Protein AF-A0A642C1S7-F1 (afdb_monomer_lite)

Foldseek 3Di:
DPDPPDDDDDDQDLDDDLVVLLVVLLVLLPFDDKDWDFDQDPVRDTDIDIGHNDLVSSQVSNVVQQVVVPHDTDDSVQSPDSVSVNVVSVVSCCVSCPPSPCVLVVCLVVVNCVPAPQPQQNQKDFDPVFDQDPPPPGPHRRDIDRDPDCVSVVRDDDPQVSDDWDDPVVCVVPVPDDIRPPDDD

Organism: Bacteroides ovatus (NCBI:txid28116)

Sequence (185 aa):
VKGAFVTQPKPFAIIRYAEVLLEYVEALNRVTGTVTVTTPDMTGTDVEVTVSRDIQEMAKYFNMIRYRVGLPGPALGDFNEVERFEQIIRNERQVELFNEGYRYFDTRRWGTYLTEDANTSNWQGLDVQKDRTDVAGNPGFWNIVTIDQQNIRDRVALPKMVFMPISHSELLKVPSMDQNPGWDR

InterPro domains:
  IPR011990 Tetratricopeptide-like helical domain superfamily [SSF48452] (7-183)
  IPR012944 RagB/SusD domain [PF07980] (10-183)

Secondary structure (DSSP, 8-state):
--------PPP--SS-HHHHHHHHHHHHHH--SEEEEEEE-TTS-EEEEEEE--HHHHHHHHHHHHHHTTPPPPPGGGGSSHHHHHHHHHHHHHHHTTTTTHHHHHHHHTT-IIIIIS-GGG-EEE-TTS-S--GGG---TTSEEE---HHHHT----GGGGSPPPPHHHHHH-TTPPPPTTS--

Radius of gyration: 23.2 Å; chains: 1; bounding box: 65×55×64 Å

Structure (mmCIF, N/CA/C/O backbone):
data_AF-A0A642C1S7-F1
#
_entry.id   AF-A0A642C1S7-F1
#
loop_
_atom_site.group_PDB
_atom_site.id
_atom_site.type_symbol
_atom_site.label_atom_id
_atom_site.label_alt_id
_atom_site.label_comp_id
_atom_site.label_asym_id
_atom_site.label_entity_id
_atom_site.label_seq_id
_atom_site.pdbx_PDB_ins_code
_atom_site.Cartn_x
_atom_site.Cartn_y
_atom_site.Cartn_z
_atom_site.occupancy
_atom_site.B_iso_or_equiv
_atom_site.auth_seq_id
_atom_site.auth_comp_id
_atom_site.auth_asym_id
_atom_site.auth_atom_id
_atom_site.pdbx_PDB_model_num
ATOM 1 N N . VAL A 1 1 ? 45.870 0.239 11.871 1.00 49.44 1 VAL A N 1
ATOM 2 C CA . VAL A 1 1 ? 44.865 -0.280 12.829 1.00 49.44 1 VAL A CA 1
ATOM 3 C C . VAL A 1 1 ? 43.923 -1.205 12.069 1.00 49.44 1 VAL A C 1
ATOM 5 O O . VAL A 1 1 ? 43.093 -0.719 11.318 1.00 49.44 1 VAL A O 1
ATOM 8 N N . LYS A 1 2 ? 44.108 -2.530 12.162 1.00 52.78 2 LYS A N 1
ATOM 9 C CA . LYS A 1 2 ? 43.127 -3.507 11.660 1.00 52.78 2 LYS A CA 1
ATOM 10 C C . LYS A 1 2 ? 42.055 -3.663 12.740 1.00 52.78 2 LYS A C 1
ATOM 12 O O . LYS A 1 2 ? 42.154 -4.554 13.575 1.00 52.78 2 LYS A O 1
ATOM 17 N N . GLY A 1 3 ? 41.102 -2.735 12.788 1.00 61.62 3 GLY A N 1
ATOM 18 C CA . GLY A 1 3 ? 39.904 -2.925 13.601 1.00 61.62 3 GLY A CA 1
ATOM 19 C C . GLY A 1 3 ? 39.085 -4.036 12.957 1.00 61.62 3 GLY A C 1
ATOM 20 O O . GLY A 1 3 ? 38.642 -3.877 11.823 1.00 61.62 3 GLY A O 1
ATOM 21 N N . ALA A 1 4 ? 38.954 -5.181 13.624 1.00 71.88 4 ALA A N 1
ATOM 22 C CA . ALA A 1 4 ? 38.037 -6.217 13.175 1.00 71.88 4 ALA A CA 1
ATOM 23 C C . ALA A 1 4 ? 36.619 -5.628 13.196 1.00 71.88 4 ALA A C 1
ATOM 25 O O . ALA A 1 4 ? 36.167 -5.147 14.234 1.00 71.88 4 ALA A O 1
ATOM 26 N N . PHE A 1 5 ? 35.939 -5.618 12.050 1.00 74.00 5 PHE A N 1
ATOM 27 C CA . PHE A 1 5 ? 34.538 -5.224 11.988 1.00 74.00 5 PHE A CA 1
ATOM 28 C C . PHE A 1 5 ? 33.724 -6.244 12.788 1.00 74.00 5 PHE A C 1
ATOM 30 O O . PHE A 1 5 ? 33.586 -7.396 12.378 1.00 74.00 5 PHE A O 1
ATOM 37 N N . VAL A 1 6 ? 33.211 -5.834 13.947 1.00 78.00 6 VAL A N 1
ATOM 38 C CA . VAL A 1 6 ? 32.241 -6.631 14.699 1.00 78.00 6 VAL A CA 1
ATOM 39 C C . VAL A 1 6 ? 30.902 -6.463 13.995 1.00 78.00 6 VAL A C 1
ATOM 41 O O . VAL A 1 6 ? 30.315 -5.384 14.015 1.00 78.00 6 VAL A O 1
ATOM 44 N N . THR A 1 7 ? 30.436 -7.519 13.336 1.00 86.19 7 THR A N 1
ATOM 45 C CA . THR A 1 7 ? 29.082 -7.565 12.782 1.00 86.19 7 THR A CA 1
ATOM 46 C C . THR A 1 7 ? 28.149 -8.174 13.822 1.00 86.19 7 THR A C 1
ATOM 48 O O . THR A 1 7 ? 28.512 -9.124 14.513 1.00 86.19 7 THR A O 1
ATOM 51 N N . GLN A 1 8 ? 26.961 -7.592 13.971 1.00 86.06 8 GLN A N 1
ATOM 52 C CA . GLN A 1 8 ? 25.893 -8.128 14.812 1.00 86.06 8 GLN A CA 1
ATOM 53 C C . GLN A 1 8 ? 24.719 -8.507 13.905 1.00 86.06 8 GLN A C 1
ATOM 55 O O . GLN A 1 8 ? 24.385 -7.728 13.005 1.00 86.06 8 GLN A O 1
ATOM 60 N N . PRO A 1 9 ? 24.096 -9.679 14.100 1.00 88.69 9 PRO A N 1
ATOM 61 C CA . PRO A 1 9 ? 22.939 -10.070 13.312 1.00 88.69 9 PRO A CA 1
ATOM 62 C C . PRO A 1 9 ? 21.775 -9.119 13.602 1.00 88.69 9 PRO A C 1
ATOM 64 O O . PRO A 1 9 ? 21.403 -8.897 14.753 1.00 88.69 9 PRO A O 1
ATOM 67 N N . LYS A 1 10 ? 21.190 -8.552 12.544 1.00 87.25 10 LYS A N 1
ATOM 68 C CA . LYS A 1 10 ? 19.976 -7.740 12.647 1.00 87.25 10 LYS A CA 1
ATOM 69 C C . LYS A 1 10 ? 18.757 -8.666 12.548 1.00 87.25 10 LYS A C 1
ATOM 71 O O . LYS A 1 10 ? 18.642 -9.364 11.539 1.00 87.25 10 LYS A O 1
ATOM 76 N N . PRO A 1 11 ? 17.845 -8.680 13.536 1.00 89.56 11 PRO A N 1
ATOM 77 C CA . PRO A 1 11 ? 16.598 -9.423 13.406 1.00 89.56 11 PRO A CA 1
ATOM 78 C C . PRO A 1 11 ? 15.715 -8.794 12.321 1.00 89.56 11 PRO A C 1
ATOM 80 O O . PRO A 1 11 ? 15.670 -7.570 12.173 1.00 89.56 11 PRO A O 1
ATOM 83 N N . PHE A 1 12 ? 15.003 -9.636 11.573 1.00 88.75 12 PHE A N 1
ATOM 84 C CA . PHE A 1 12 ? 13.959 -9.196 10.653 1.00 88.75 12 PHE A CA 1
ATOM 85 C C . PHE A 1 12 ? 12.635 -9.142 11.418 1.00 88.75 12 PHE A C 1
ATOM 87 O O . PHE A 1 12 ? 12.165 -10.167 11.912 1.00 88.75 12 PHE A O 1
ATOM 94 N N . ALA A 1 13 ? 12.078 -7.943 11.588 1.00 87.62 13 ALA A N 1
ATOM 95 C CA . ALA A 1 13 ? 10.827 -7.767 12.312 1.00 87.62 13 ALA A CA 1
ATOM 96 C C . ALA A 1 13 ? 9.665 -8.289 11.458 1.00 87.62 13 ALA A C 1
ATOM 98 O O . ALA A 1 13 ? 9.494 -7.842 10.331 1.00 87.62 13 ALA A O 1
ATOM 99 N N . ILE A 1 14 ? 8.888 -9.230 11.999 1.00 91.12 14 ILE A N 1
ATOM 100 C CA . ILE A 1 14 ? 7.641 -9.691 11.364 1.00 91.12 14 ILE A CA 1
ATOM 101 C C . ILE A 1 14 ? 6.511 -8.695 11.635 1.00 91.12 14 ILE A C 1
ATOM 103 O O . ILE A 1 14 ? 5.676 -8.482 10.774 1.00 91.12 14 ILE A O 1
ATOM 107 N N . ILE A 1 15 ? 6.498 -8.101 12.832 1.00 92.69 15 ILE A N 1
ATOM 108 C CA . ILE A 1 15 ? 5.549 -7.065 13.243 1.00 92.69 15 ILE A CA 1
ATOM 109 C C . ILE A 1 15 ? 6.349 -5.951 13.899 1.00 92.69 15 ILE A C 1
ATOM 111 O O . ILE A 1 15 ? 7.260 -6.214 14.698 1.00 92.69 15 ILE A O 1
ATOM 115 N N . ARG A 1 16 ? 6.010 -4.699 13.593 1.00 94.44 16 ARG A N 1
ATOM 116 C CA . ARG A 1 16 ? 6.639 -3.535 14.230 1.00 94.44 16 ARG A CA 1
ATOM 117 C C . ARG A 1 16 ? 5.655 -2.411 14.477 1.00 94.44 16 ARG A C 1
ATOM 119 O O . ARG A 1 16 ? 4.665 -2.254 13.784 1.00 94.44 16 ARG A O 1
ATOM 126 N N . TYR A 1 17 ? 5.973 -1.553 15.437 1.00 95.69 17 TYR A N 1
ATOM 127 C CA . TYR A 1 17 ? 5.021 -0.547 15.906 1.00 95.69 17 TYR A CA 1
ATOM 128 C C . TYR A 1 17 ? 4.499 0.410 14.816 1.00 95.69 17 TYR A C 1
ATOM 130 O O . TYR A 1 17 ? 3.339 0.799 14.861 1.00 95.69 17 TYR A O 1
ATOM 138 N N . ALA A 1 18 ? 5.307 0.763 13.807 1.00 96.12 18 ALA A N 1
ATOM 139 C CA . ALA A 1 18 ? 4.829 1.651 12.741 1.00 96.12 18 ALA A CA 1
ATOM 140 C C . ALA A 1 18 ? 3.741 1.011 11.859 1.00 96.12 18 ALA A C 1
ATOM 142 O O . ALA A 1 18 ? 2.868 1.724 11.381 1.00 96.12 18 ALA A O 1
ATOM 143 N N . GLU A 1 19 ? 3.770 -0.311 11.667 1.00 96.00 19 GLU A N 1
ATOM 144 C CA . GLU A 1 19 ? 2.702 -1.044 10.978 1.00 96.00 19 GLU A CA 1
ATOM 145 C C . GLU A 1 19 ? 1.388 -0.905 11.749 1.00 96.00 19 GLU A C 1
ATOM 147 O O . GLU A 1 19 ? 0.390 -0.507 11.161 1.00 96.00 19 GLU A O 1
ATOM 152 N N . VAL A 1 20 ? 1.417 -1.119 13.071 1.00 96.12 20 VAL A N 1
ATOM 153 C CA . VAL A 1 20 ? 0.242 -0.975 13.947 1.00 96.12 20 VAL A CA 1
ATOM 154 C C . VAL A 1 20 ? -0.355 0.431 13.841 1.00 96.12 20 VAL A C 1
ATOM 156 O O . VAL A 1 20 ? -1.570 0.589 13.755 1.00 96.12 20 VAL A O 1
ATOM 159 N N . LEU A 1 21 ? 0.493 1.463 13.803 1.00 97.75 21 LEU A N 1
ATOM 160 C CA . LEU A 1 21 ? 0.047 2.845 13.616 1.00 97.75 21 LEU A CA 1
ATOM 161 C C . LEU A 1 21 ? -0.605 3.072 12.245 1.00 97.75 21 LEU A C 1
ATOM 163 O O . LEU A 1 21 ? -1.640 3.731 12.170 1.00 97.75 21 LEU A O 1
ATOM 167 N N . LEU A 1 22 ? -0.025 2.534 11.167 1.00 97.38 22 LEU A N 1
ATOM 168 C CA . LEU A 1 22 ? -0.595 2.652 9.820 1.00 97.38 22 LEU A CA 1
ATOM 169 C C . LEU A 1 22 ? -1.924 1.914 9.700 1.00 97.38 22 LEU A C 1
ATOM 171 O O . LEU A 1 22 ? -2.859 2.457 9.124 1.00 97.38 22 LEU A O 1
ATOM 175 N N . GLU A 1 23 ? -2.018 0.707 10.249 1.00 96.12 23 GLU A N 1
ATOM 176 C CA . GLU A 1 23 ? -3.237 -0.105 10.223 1.00 96.12 23 GLU A CA 1
ATOM 177 C C . GLU A 1 23 ? -4.354 0.544 11.027 1.00 96.12 23 GLU A C 1
ATOM 179 O O . GLU A 1 23 ? -5.491 0.601 10.560 1.00 96.12 23 GLU A O 1
ATOM 184 N N . TYR A 1 24 ? -4.020 1.113 12.189 1.00 95.19 24 TYR A N 1
ATOM 185 C CA . TYR A 1 24 ? -4.966 1.888 12.980 1.00 95.19 24 TYR A CA 1
ATOM 186 C C . TYR A 1 24 ? -5.514 3.082 12.193 1.00 95.19 24 TYR A C 1
ATOM 188 O O . TYR A 1 24 ? -6.726 3.269 12.115 1.00 95.19 24 TYR A O 1
ATOM 196 N N . VAL A 1 25 ? -4.637 3.870 11.565 1.00 96.94 25 VAL A N 1
ATOM 197 C CA . VAL A 1 25 ? -5.036 5.050 10.784 1.00 96.94 25 VAL A CA 1
ATOM 198 C C . VAL A 1 25 ? -5.823 4.660 9.525 1.00 96.94 25 VAL A C 1
ATOM 200 O O . VAL A 1 25 ? -6.805 5.325 9.195 1.00 96.94 25 VAL A O 1
ATOM 203 N N . GLU A 1 26 ? -5.441 3.579 8.840 1.00 96.50 26 GLU A N 1
ATOM 204 C CA . GLU A 1 26 ? -6.167 3.046 7.681 1.00 96.50 26 GLU A CA 1
ATOM 205 C C . GLU A 1 26 ? -7.581 2.595 8.062 1.00 96.50 26 GLU A C 1
ATOM 207 O O . GLU A 1 26 ? -8.548 2.957 7.388 1.00 96.50 26 GLU A O 1
ATOM 212 N N . ALA A 1 27 ? -7.719 1.873 9.178 1.00 94.44 27 ALA A N 1
ATOM 213 C CA . ALA A 1 27 ? -9.014 1.467 9.704 1.00 94.44 27 ALA A CA 1
ATOM 214 C C . ALA A 1 27 ? -9.863 2.684 10.099 1.00 94.44 27 ALA A C 1
ATOM 216 O O . ALA A 1 27 ? -11.010 2.795 9.666 1.00 94.44 27 ALA A O 1
ATOM 217 N N . LEU A 1 28 ? -9.288 3.627 10.853 1.00 94.81 28 LEU A N 1
ATOM 218 C CA . LEU A 1 28 ? -9.973 4.829 11.334 1.00 94.81 28 LEU A CA 1
ATOM 219 C C . LEU A 1 28 ? -10.491 5.702 10.182 1.00 94.81 28 LEU A C 1
ATOM 221 O O . LEU A 1 28 ? -11.601 6.228 10.259 1.00 94.81 28 LEU A O 1
ATOM 225 N N . ASN A 1 29 ? -9.740 5.797 9.080 1.00 96.31 29 ASN A N 1
ATOM 226 C CA . ASN A 1 29 ? -10.158 6.536 7.888 1.00 96.31 29 ASN A CA 1
ATOM 227 C C . ASN A 1 29 ? -11.425 5.956 7.235 1.00 96.31 29 ASN A C 1
ATOM 229 O O . ASN A 1 29 ? -12.184 6.702 6.616 1.00 96.31 29 ASN A O 1
ATOM 233 N N . ARG A 1 30 ? -11.661 4.645 7.373 1.00 94.75 30 ARG A N 1
ATOM 234 C CA . ARG A 1 30 ? -12.798 3.922 6.778 1.00 94.75 30 ARG A CA 1
ATOM 235 C C . ARG A 1 30 ? -14.014 3.801 7.697 1.00 94.75 30 ARG A C 1
ATOM 237 O O . ARG A 1 30 ? -15.056 3.335 7.239 1.00 94.75 30 ARG A O 1
ATOM 244 N N . VAL A 1 31 ? -13.919 4.222 8.960 1.00 93.69 31 VAL A N 1
ATOM 245 C CA . VAL A 1 31 ? -15.054 4.189 9.892 1.00 93.69 31 VAL A CA 1
ATOM 246 C C . VAL A 1 31 ? -16.138 5.168 9.439 1.00 93.69 31 VAL A C 1
ATOM 248 O O . VAL A 1 31 ? -15.902 6.368 9.295 1.00 93.69 31 VAL A O 1
ATOM 251 N N . THR A 1 32 ? -17.355 4.659 9.253 1.00 89.62 32 THR A N 1
ATOM 252 C CA . THR A 1 32 ? -18.542 5.465 8.947 1.00 89.62 32 THR A CA 1
ATOM 253 C C . THR A 1 32 ? -19.421 5.604 10.186 1.00 89.62 32 THR A C 1
ATOM 255 O O . THR A 1 32 ? -19.936 4.608 10.692 1.00 89.62 32 THR A O 1
ATOM 258 N N . GLY A 1 33 ? -19.633 6.837 10.649 1.00 88.94 33 GLY A N 1
ATOM 259 C CA . GLY A 1 33 ? -20.406 7.110 11.860 1.00 88.94 33 GLY A CA 1
ATOM 260 C C . GLY A 1 33 ? -19.623 6.791 13.134 1.00 88.94 33 GLY A C 1
ATOM 261 O O . GLY A 1 33 ? -18.423 7.057 13.216 1.00 88.94 33 GLY A O 1
ATOM 262 N N . THR A 1 34 ? -20.321 6.234 14.119 1.00 90.12 34 THR A N 1
ATOM 263 C CA . THR A 1 34 ? -19.768 5.890 15.430 1.00 90.12 34 THR A CA 1
ATOM 264 C C . THR A 1 34 ? -19.975 4.404 15.675 1.00 90.12 34 THR A C 1
ATOM 266 O O . THR A 1 34 ? -21.094 3.909 15.547 1.00 90.12 34 THR A O 1
ATOM 269 N N . VAL A 1 35 ? -18.904 3.699 16.029 1.00 89.12 35 VAL A N 1
ATOM 270 C CA . VAL A 1 35 ? -18.923 2.261 16.300 1.00 89.12 35 VAL A CA 1
ATOM 271 C C . VAL A 1 35 ? -18.422 2.024 17.716 1.00 89.12 35 VAL A C 1
ATOM 273 O O . VAL A 1 35 ? -17.338 2.477 18.077 1.00 89.12 35 VAL A O 1
ATOM 276 N N . THR A 1 36 ? -19.205 1.306 18.516 1.00 89.94 36 THR A N 1
ATOM 277 C CA . THR A 1 36 ? -18.800 0.863 19.853 1.00 89.94 36 THR A CA 1
ATOM 278 C C . THR A 1 36 ? -18.334 -0.585 19.770 1.00 89.94 36 THR A C 1
ATOM 280 O O . THR A 1 36 ? -19.046 -1.439 19.244 1.00 89.94 36 THR A O 1
ATOM 283 N N . VAL A 1 37 ? -17.123 -0.854 20.252 1.00 87.25 37 VAL A N 1
ATOM 284 C CA . VAL A 1 37 ? -16.484 -2.173 20.226 1.00 87.25 37 VAL A CA 1
ATOM 285 C C . VAL A 1 37 ? -16.055 -2.536 21.639 1.00 87.25 37 VAL A C 1
ATOM 287 O O . VAL A 1 37 ? -15.496 -1.708 22.354 1.00 87.25 37 VAL A O 1
ATOM 290 N N . THR A 1 38 ? -16.297 -3.778 22.042 1.00 91.06 38 THR A N 1
ATOM 291 C CA . THR A 1 38 ? -15.780 -4.320 23.299 1.00 91.06 38 THR A CA 1
ATOM 292 C C . THR A 1 38 ? -14.348 -4.803 23.082 1.00 91.06 38 THR A C 1
ATOM 294 O O . THR A 1 38 ? -14.107 -5.675 22.246 1.00 91.06 38 THR A O 1
ATOM 297 N N . THR A 1 39 ? -13.395 -4.233 23.813 1.00 87.12 39 THR A N 1
ATOM 298 C CA . THR A 1 39 ? -11.977 -4.611 23.757 1.00 87.12 39 THR A CA 1
ATOM 299 C C . THR A 1 39 ? -11.428 -4.829 25.163 1.00 87.12 39 THR A C 1
ATOM 301 O O . THR A 1 39 ? -11.754 -4.037 26.050 1.00 87.12 39 THR A O 1
ATOM 304 N N . PRO A 1 40 ? -10.563 -5.831 25.381 1.00 90.50 40 PRO A N 1
ATOM 305 C CA . PRO A 1 40 ? -9.912 -6.014 26.669 1.00 90.50 40 PRO A CA 1
ATOM 306 C C . PRO A 1 40 ? -8.922 -4.874 26.935 1.00 90.50 40 PRO A C 1
ATOM 308 O O . PRO A 1 40 ? -8.137 -4.492 26.063 1.00 90.50 40 PRO A O 1
ATOM 311 N N . ASP A 1 41 ? -8.944 -4.335 28.149 1.00 89.62 41 ASP A N 1
ATOM 312 C CA . ASP A 1 41 ? -7.961 -3.367 28.621 1.00 89.62 41 ASP A CA 1
ATOM 313 C C . ASP A 1 41 ? -6.615 -4.036 28.977 1.00 89.62 41 ASP A C 1
ATOM 315 O O . ASP A 1 41 ? -6.426 -5.247 28.843 1.00 89.62 41 ASP A O 1
ATOM 319 N N . MET A 1 42 ? -5.652 -3.252 29.478 1.00 86.00 42 MET A N 1
ATOM 320 C CA . MET A 1 42 ? -4.341 -3.779 29.893 1.00 86.00 42 MET A CA 1
ATOM 321 C C . MET A 1 42 ? -4.407 -4.777 31.064 1.00 86.00 42 MET A C 1
ATOM 323 O O . MET A 1 42 ? -3.408 -5.432 31.358 1.00 86.00 42 MET A O 1
ATOM 327 N N . THR A 1 43 ? -5.551 -4.885 31.742 1.00 91.50 43 THR A N 1
ATOM 328 C CA . THR A 1 43 ? -5.802 -5.837 32.832 1.00 91.50 43 THR A CA 1
ATOM 329 C C . THR A 1 43 ? -6.574 -7.077 32.372 1.00 91.50 43 THR A C 1
ATOM 331 O O . THR A 1 43 ? -6.750 -8.004 33.161 1.00 91.50 43 THR A O 1
ATOM 334 N N . GLY A 1 44 ? -6.983 -7.130 31.098 1.00 89.88 44 GLY A N 1
ATOM 335 C CA . GLY A 1 44 ? -7.806 -8.200 30.533 1.00 89.88 44 GLY A CA 1
ATOM 336 C C . GLY A 1 44 ? -9.300 -8.049 30.824 1.00 89.88 44 GLY A C 1
ATOM 337 O O . GLY A 1 44 ? -10.048 -9.001 30.616 1.00 89.88 44 GLY A O 1
ATOM 338 N N . THR A 1 45 ? -9.736 -6.886 31.313 1.00 92.50 45 THR A N 1
ATOM 339 C CA . THR A 1 45 ? -11.150 -6.582 31.550 1.00 92.50 45 THR A CA 1
ATOM 340 C C . THR 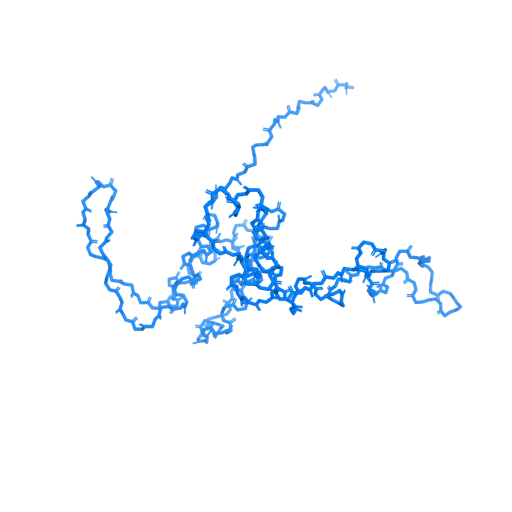A 1 45 ? -11.761 -6.016 30.277 1.00 92.50 45 THR A C 1
ATOM 342 O O . THR A 1 45 ? -11.202 -5.099 29.679 1.00 92.50 45 THR A O 1
ATOM 345 N N . ASP A 1 46 ? -12.914 -6.537 29.870 1.00 92.00 46 ASP A N 1
ATOM 346 C CA . ASP A 1 46 ? -13.636 -6.036 28.703 1.00 92.00 46 ASP A CA 1
ATOM 347 C C . ASP A 1 46 ? -14.158 -4.614 28.948 1.00 92.00 46 ASP A C 1
ATOM 349 O O . ASP A 1 46 ? -14.898 -4.356 29.900 1.00 92.00 46 ASP A O 1
ATOM 353 N N . VAL A 1 47 ? -13.778 -3.688 28.069 1.00 92.69 47 VAL A N 1
ATOM 354 C CA . VAL A 1 47 ? -14.188 -2.282 28.100 1.00 92.69 47 VAL A CA 1
ATOM 355 C C . VAL A 1 47 ? -14.814 -1.909 26.763 1.00 92.69 47 VAL A C 1
ATOM 357 O O . VAL A 1 47 ? -14.341 -2.310 25.700 1.00 92.69 47 VAL A O 1
ATOM 360 N N . GLU A 1 48 ? -15.884 -1.120 26.804 1.00 91.50 48 GLU A N 1
ATOM 361 C CA . GLU A 1 48 ? -16.494 -0.558 25.602 1.00 91.50 48 GLU A CA 1
ATOM 362 C C . GLU A 1 48 ? -15.730 0.685 25.142 1.00 91.50 48 GLU A C 1
ATOM 364 O O . GLU A 1 48 ? -15.632 1.687 25.854 1.00 91.50 48 GLU A O 1
ATOM 369 N N . VAL A 1 49 ? -15.205 0.630 23.921 1.00 87.81 49 VAL A N 1
ATOM 370 C CA . VAL A 1 49 ? -14.506 1.733 23.267 1.00 87.81 49 VAL A CA 1
ATOM 371 C C . VAL A 1 49 ? -15.354 2.219 22.106 1.00 87.81 49 VAL A C 1
ATOM 373 O O . VAL A 1 49 ? -15.767 1.447 21.244 1.00 87.81 49 VAL A O 1
ATOM 376 N N . THR A 1 50 ? -15.620 3.521 22.084 1.00 89.69 50 THR A N 1
ATOM 377 C CA . THR A 1 50 ? -16.353 4.162 20.995 1.00 89.69 50 THR A CA 1
ATOM 378 C C . THR A 1 50 ? -15.375 4.831 20.039 1.00 89.69 50 THR A C 1
ATOM 380 O O . THR A 1 50 ? -14.616 5.706 20.446 1.00 89.69 50 THR A O 1
ATOM 383 N N . VAL A 1 51 ? -15.402 4.415 18.773 1.00 90.00 51 VAL A N 1
ATOM 384 C CA . VAL A 1 51 ? -14.505 4.879 17.711 1.00 90.00 51 VAL A CA 1
ATOM 385 C C . VAL A 1 51 ? -15.319 5.582 16.627 1.00 90.00 51 VAL A C 1
ATOM 387 O O . VAL A 1 51 ? -16.387 5.121 16.218 1.00 90.00 51 VAL A O 1
ATOM 390 N N . SER A 1 52 ? -14.808 6.711 16.149 1.00 93.31 52 SER A N 1
ATOM 391 C CA . SER A 1 52 ? -15.351 7.457 15.012 1.00 93.31 52 SER A CA 1
ATOM 392 C C . SER A 1 52 ? -14.197 8.054 14.214 1.00 93.31 52 SER A C 1
ATOM 394 O O . SER A 1 52 ? -13.093 8.166 14.739 1.00 93.31 52 SER A O 1
ATOM 396 N N . ARG A 1 53 ? -14.430 8.440 12.957 1.00 93.44 53 ARG A N 1
ATOM 397 C CA . ARG A 1 53 ? -13.396 9.047 12.108 1.00 93.44 53 ARG A CA 1
ATOM 398 C C . ARG A 1 53 ? -12.973 10.428 12.635 1.00 93.44 53 ARG A C 1
ATOM 400 O O . ARG A 1 53 ? -13.520 11.448 12.217 1.00 93.44 53 ARG A O 1
ATOM 407 N N . ASP A 1 54 ? -11.982 10.458 13.522 1.00 94.12 54 ASP A N 1
ATOM 408 C CA . ASP A 1 54 ? -11.399 11.681 14.083 1.00 94.12 54 ASP A CA 1
ATOM 409 C C . ASP A 1 54 ? -10.124 12.090 13.325 1.00 94.12 54 ASP A C 1
ATOM 411 O O . ASP A 1 54 ? -9.113 11.384 13.300 1.00 94.12 54 ASP A O 1
ATOM 415 N N . ILE A 1 55 ? -10.167 13.276 12.712 1.00 94.75 55 ILE A N 1
ATOM 416 C CA . ILE A 1 55 ? -9.052 13.862 11.956 1.00 94.75 55 ILE A CA 1
ATOM 417 C C . ILE A 1 55 ? -7.838 14.139 12.849 1.00 94.75 55 ILE A C 1
ATOM 419 O O . ILE A 1 55 ? -6.706 13.907 12.423 1.00 94.75 55 ILE A O 1
ATOM 423 N N . GLN A 1 56 ? -8.041 14.641 14.068 1.00 95.12 56 GLN A N 1
ATOM 424 C CA . GLN A 1 56 ? -6.936 14.973 14.970 1.00 95.12 56 GLN A CA 1
ATOM 425 C C . GLN A 1 56 ? -6.221 13.710 15.438 1.00 95.12 56 GLN A C 1
ATOM 427 O O . GLN A 1 56 ? -4.992 13.680 15.522 1.00 95.12 56 GLN A O 1
ATOM 432 N N . GLU A 1 57 ? -6.984 12.652 15.689 1.00 94.69 57 GLU A N 1
ATOM 433 C CA . GLU A 1 57 ? -6.444 11.359 16.076 1.00 94.69 57 GLU A CA 1
ATOM 434 C C . GLU A 1 57 ? -5.668 10.698 14.928 1.00 94.69 57 GLU A C 1
ATOM 436 O O . GLU A 1 57 ? -4.511 10.306 15.113 1.00 94.69 57 GLU A O 1
ATOM 441 N N . MET A 1 58 ? -6.242 10.667 13.719 1.00 96.06 58 MET A N 1
ATOM 442 C CA . MET A 1 58 ? -5.540 10.190 12.523 1.00 96.06 58 MET A CA 1
ATOM 443 C C . MET A 1 58 ? -4.238 10.962 12.291 1.00 96.06 58 MET A C 1
ATOM 445 O O . MET A 1 58 ? -3.184 10.354 12.104 1.00 96.06 58 MET A O 1
ATOM 449 N N . ALA A 1 59 ? -4.284 12.297 12.351 1.00 96.75 59 ALA A N 1
ATOM 450 C CA . ALA A 1 59 ? -3.108 13.139 12.169 1.00 96.75 59 ALA A CA 1
ATOM 451 C C . ALA A 1 59 ? -2.042 12.861 13.235 1.00 96.75 59 ALA A C 1
ATOM 453 O O . ALA A 1 59 ? -0.861 12.755 12.907 1.00 96.75 59 ALA A O 1
ATOM 454 N N . LYS A 1 60 ? -2.434 12.694 14.502 1.00 96.56 60 LYS A N 1
ATOM 455 C CA . LYS A 1 60 ? -1.516 12.377 15.602 1.00 96.56 60 LYS A CA 1
ATOM 456 C C . LYS A 1 60 ? -0.732 11.095 15.323 1.00 96.56 60 LYS A C 1
ATOM 458 O O . LYS A 1 60 ? 0.497 11.131 15.350 1.00 96.56 60 LYS A O 1
ATOM 463 N N . TYR A 1 61 ? -1.417 9.986 15.047 1.00 97.50 61 TYR A N 1
ATOM 464 C CA . TYR A 1 61 ? -0.761 8.686 14.874 1.00 97.50 61 TYR A CA 1
ATOM 465 C C . TYR A 1 61 ? 0.006 8.578 13.557 1.00 97.50 61 TYR A C 1
ATOM 467 O O . TYR A 1 61 ? 1.124 8.063 13.543 1.00 97.50 61 TYR A O 1
ATOM 475 N N . PHE A 1 62 ? -0.527 9.140 12.473 1.00 97.38 62 PHE A N 1
ATOM 476 C CA . PHE A 1 62 ? 0.172 9.179 11.191 1.00 97.38 62 PHE A CA 1
ATOM 477 C C . PHE A 1 62 ? 1.471 9.996 11.279 1.00 97.38 62 PHE A C 1
ATOM 479 O O . PHE A 1 62 ? 2.529 9.575 10.806 1.00 97.38 62 PHE A O 1
ATOM 486 N N . ASN A 1 63 ? 1.433 11.140 11.966 1.00 97.44 63 ASN A N 1
ATOM 487 C CA . ASN A 1 63 ? 2.600 12.005 12.106 1.00 97.44 63 ASN A CA 1
ATOM 488 C C . ASN A 1 63 ? 3.695 11.412 13.001 1.00 97.44 63 ASN A C 1
ATOM 490 O O . ASN A 1 63 ? 4.856 11.767 12.819 1.00 97.44 63 ASN A O 1
ATOM 494 N N . MET A 1 64 ? 3.391 10.479 13.912 1.00 97.94 64 MET A N 1
ATOM 495 C CA . MET A 1 64 ? 4.432 9.773 14.678 1.00 97.94 64 MET A CA 1
ATOM 496 C C . MET A 1 64 ? 5.426 9.042 13.763 1.00 97.94 64 MET A C 1
ATOM 498 O O . MET A 1 64 ? 6.615 8.977 14.074 1.00 97.94 64 MET A O 1
ATOM 502 N N . ILE A 1 65 ? 4.960 8.533 12.619 1.00 97.25 65 ILE A N 1
ATOM 503 C CA . ILE A 1 65 ? 5.792 7.838 11.630 1.00 97.25 65 ILE A CA 1
ATOM 504 C C . ILE A 1 65 ? 6.657 8.846 10.871 1.00 97.25 65 ILE A C 1
ATOM 506 O O . ILE A 1 65 ? 7.879 8.704 10.810 1.00 97.25 65 ILE A O 1
ATOM 510 N N . ARG A 1 66 ? 6.038 9.913 10.358 1.00 97.75 66 ARG A N 1
ATOM 511 C CA . ARG A 1 66 ? 6.715 10.930 9.539 1.00 97.75 66 ARG A CA 1
ATOM 512 C C . ARG A 1 66 ? 7.70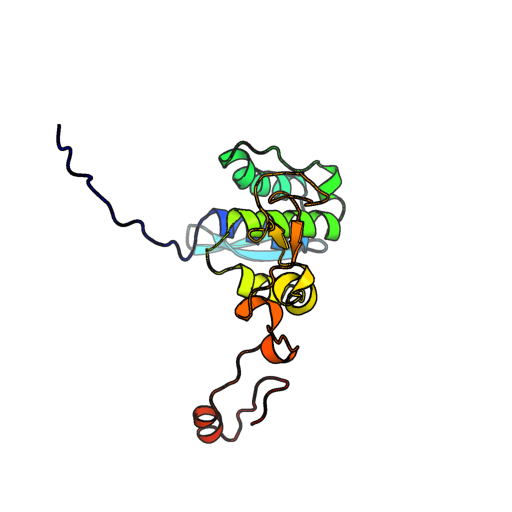0 11.779 10.339 1.00 97.75 66 ARG A C 1
ATOM 514 O O . ARG A 1 66 ? 8.821 12.011 9.888 1.00 97.75 66 ARG A O 1
ATOM 521 N N . TYR A 1 67 ? 7.348 12.171 11.562 1.00 97.69 67 TYR A N 1
ATOM 522 C CA . TYR A 1 67 ? 8.220 12.968 12.431 1.00 97.69 67 TYR A CA 1
ATOM 523 C C . TYR A 1 67 ? 9.459 12.202 12.884 1.00 97.69 67 TYR A C 1
ATOM 525 O O . TYR A 1 67 ? 10.521 12.806 13.023 1.00 97.69 67 TYR A O 1
ATOM 533 N N . ARG A 1 68 ? 9.374 10.873 13.025 1.00 97.31 68 ARG A N 1
ATOM 534 C CA . ARG A 1 68 ? 10.540 10.022 13.315 1.00 97.31 68 ARG A CA 1
ATOM 535 C C . ARG A 1 68 ? 11.636 10.164 12.253 1.00 97.31 68 ARG A C 1
ATOM 537 O O . ARG A 1 68 ? 12.811 10.035 12.578 1.00 97.31 68 ARG A O 1
ATOM 544 N N . VAL A 1 69 ? 11.262 10.427 11.000 1.00 96.31 69 VAL A N 1
ATOM 545 C CA . VAL A 1 69 ? 12.191 10.606 9.869 1.00 96.31 69 VAL A CA 1
ATOM 546 C C . VAL A 1 69 ? 12.341 12.070 9.437 1.00 96.31 69 VAL A C 1
ATOM 548 O O . VAL A 1 69 ? 12.950 12.347 8.408 1.00 96.31 69 VAL A O 1
ATOM 551 N N . GLY A 1 70 ? 11.811 13.019 10.217 1.00 96.69 70 GLY A N 1
ATOM 552 C CA . GLY A 1 70 ? 11.924 14.455 9.944 1.00 96.69 70 GLY A CA 1
ATOM 553 C C . GLY A 1 70 ? 11.057 14.964 8.787 1.00 96.69 70 GLY A C 1
ATOM 554 O O . GLY A 1 70 ? 11.313 16.052 8.275 1.00 96.69 70 GLY A O 1
ATOM 555 N N . LEU A 1 71 ? 10.042 14.206 8.362 1.00 96.94 71 LEU A N 1
ATOM 556 C CA . LEU A 1 71 ? 9.105 14.633 7.323 1.00 96.94 71 LEU A CA 1
ATOM 557 C C . LEU A 1 71 ? 7.925 15.409 7.926 1.00 96.94 71 LEU A C 1
ATOM 559 O O . LEU A 1 71 ? 7.417 15.019 8.978 1.00 96.94 71 LEU A O 1
ATOM 563 N N . PRO A 1 72 ? 7.430 16.469 7.261 1.00 97.12 72 PRO A N 1
ATOM 564 C CA . PRO A 1 72 ? 6.231 17.170 7.707 1.00 97.12 72 PRO A CA 1
ATOM 565 C C . PRO A 1 72 ? 4.992 16.283 7.544 1.00 97.12 72 PRO A C 1
ATOM 567 O O . PRO A 1 72 ? 4.941 15.439 6.643 1.00 97.12 72 PRO A O 1
ATOM 570 N N . GLY A 1 73 ? 3.989 16.495 8.396 1.00 95.06 73 GLY A N 1
ATOM 571 C CA . GLY A 1 73 ? 2.686 15.844 8.281 1.00 95.06 73 GLY A CA 1
ATOM 572 C C . GLY A 1 73 ? 1.873 16.344 7.077 1.00 95.06 73 GLY A C 1
ATOM 573 O O . GLY A 1 73 ? 2.186 17.410 6.540 1.00 95.06 73 GLY A O 1
ATOM 574 N N . PRO A 1 74 ? 0.833 15.606 6.644 1.00 94.31 74 PRO A N 1
ATOM 575 C CA . PRO A 1 74 ? -0.107 16.078 5.627 1.00 94.31 74 PRO A CA 1
ATOM 576 C C . PRO A 1 74 ? -0.848 17.341 6.079 1.00 94.31 74 PRO A C 1
ATOM 578 O O . PRO A 1 74 ? -0.973 17.606 7.279 1.00 94.31 74 PRO A O 1
ATOM 581 N N . ALA A 1 75 ? -1.375 18.115 5.129 1.00 94.94 75 ALA A N 1
ATOM 582 C CA . ALA A 1 75 ? -2.204 19.263 5.472 1.00 94.94 75 ALA A CA 1
ATOM 583 C C . ALA A 1 75 ? -3.537 18.781 6.061 1.00 94.94 75 ALA A C 1
ATOM 585 O O . ALA A 1 75 ? -4.066 17.759 5.639 1.00 94.94 75 ALA A O 1
ATOM 586 N N . LEU A 1 76 ? -4.140 19.540 6.985 1.00 91.62 76 LEU A N 1
ATOM 587 C CA . LEU A 1 76 ? -5.438 19.163 7.572 1.00 91.62 76 LEU A CA 1
ATOM 588 C C . LEU A 1 76 ? -6.532 18.947 6.511 1.00 91.62 76 LEU A C 1
ATOM 590 O O . LEU A 1 76 ? -7.384 18.081 6.676 1.00 91.62 76 LEU A O 1
ATOM 594 N N . GLY A 1 77 ? -6.467 19.683 5.396 1.00 93.12 77 GLY A N 1
ATOM 595 C CA . GLY A 1 77 ? -7.383 19.507 4.269 1.00 93.12 77 GLY A CA 1
ATOM 596 C C . GLY A 1 77 ? -7.280 18.141 3.583 1.00 93.12 77 GLY A C 1
ATOM 597 O O . GLY A 1 77 ? -8.282 17.662 3.061 1.00 93.12 77 GLY A O 1
ATOM 598 N N . ASP A 1 78 ? -6.119 17.479 3.632 1.00 94.56 78 ASP A N 1
ATOM 599 C CA . ASP A 1 78 ? -5.938 16.144 3.050 1.00 94.56 78 ASP A CA 1
ATOM 600 C C . ASP A 1 78 ? -6.753 15.067 3.791 1.00 94.56 78 ASP A C 1
ATOM 602 O O . ASP A 1 78 ? -7.064 14.034 3.206 1.00 94.56 78 ASP A O 1
ATOM 606 N N . PHE A 1 79 ? -7.129 15.307 5.054 1.00 94.31 79 PHE A N 1
ATOM 607 C CA . PHE A 1 79 ? -7.921 14.381 5.871 1.00 94.31 79 PHE A CA 1
ATOM 608 C C . PHE A 1 79 ? -9.433 14.535 5.661 1.00 94.31 79 PHE A C 1
ATOM 610 O O . PHE A 1 79 ? -10.208 13.733 6.184 1.00 94.31 79 PHE A O 1
ATOM 617 N N . ASN A 1 80 ? -9.889 15.558 4.936 1.00 92.75 80 ASN A N 1
ATOM 618 C CA . ASN A 1 80 ? -11.323 15.813 4.778 1.00 92.75 80 ASN A CA 1
ATOM 619 C C . ASN A 1 80 ? -12.009 14.730 3.940 1.00 92.75 80 ASN A C 1
ATOM 621 O O . ASN A 1 80 ? -13.129 14.333 4.249 1.00 92.75 80 ASN A O 1
ATOM 625 N N . GLU A 1 81 ? -11.317 14.221 2.923 1.00 94.75 81 GLU A N 1
ATOM 626 C CA . GLU A 1 81 ? -11.825 13.195 2.017 1.00 94.75 81 GLU A CA 1
ATOM 627 C C . GLU A 1 81 ? -11.179 11.844 2.331 1.00 94.75 81 GLU A C 1
ATOM 629 O O . GLU A 1 81 ? -9.955 11.731 2.444 1.00 94.75 81 GLU A O 1
ATOM 634 N N . VAL A 1 82 ? -12.009 10.805 2.461 1.00 95.44 82 VAL A N 1
ATOM 635 C CA . VAL A 1 82 ? -11.562 9.441 2.784 1.00 95.44 82 VAL A CA 1
ATOM 636 C C . VAL A 1 82 ? -10.597 8.939 1.716 1.00 95.44 82 VAL A C 1
ATOM 638 O O . VAL A 1 82 ? -9.525 8.429 2.035 1.00 95.44 82 VAL A O 1
ATOM 641 N N . GLU A 1 83 ? -10.950 9.128 0.449 1.00 95.75 83 GLU A N 1
ATOM 642 C CA . GLU A 1 83 ? -10.202 8.661 -0.715 1.00 95.75 83 GLU A CA 1
ATOM 643 C C . GLU A 1 83 ? -8.873 9.403 -0.871 1.00 95.75 83 GLU A C 1
ATOM 645 O O . GLU A 1 83 ? -7.858 8.792 -1.212 1.00 95.75 83 GLU A O 1
ATOM 650 N N . ARG A 1 84 ? -8.856 10.709 -0.585 1.00 96.25 84 ARG A N 1
ATOM 651 C CA . ARG A 1 84 ? -7.631 11.512 -0.606 1.00 96.25 84 ARG A CA 1
ATOM 652 C C . ARG A 1 84 ? -6.645 11.026 0.448 1.00 96.25 84 ARG A C 1
ATOM 654 O O . ARG A 1 84 ? -5.478 10.789 0.132 1.00 96.25 84 ARG A O 1
ATOM 661 N N . PHE A 1 85 ? -7.110 10.856 1.683 1.00 96.81 85 PHE A N 1
ATOM 662 C CA . PHE A 1 85 ? -6.242 10.422 2.770 1.00 96.81 85 PHE A CA 1
ATOM 663 C C . PHE A 1 85 ? -5.796 8.965 2.602 1.00 96.81 85 PHE A C 1
ATOM 665 O O . PHE A 1 85 ? -4.640 8.643 2.861 1.00 96.81 85 PHE A O 1
ATOM 672 N N . GLU A 1 86 ? -6.654 8.102 2.054 1.00 96.69 86 GLU A N 1
ATOM 673 C CA . GLU A 1 86 ? -6.306 6.728 1.685 1.00 96.69 86 GLU A CA 1
ATOM 674 C C . GLU A 1 86 ? -5.085 6.684 0.752 1.00 96.69 86 GLU A C 1
ATOM 676 O O . GLU A 1 86 ? -4.161 5.910 0.988 1.00 96.69 86 GLU A O 1
ATOM 681 N N . GLN A 1 87 ? -5.028 7.527 -0.285 1.00 96.31 87 GLN A N 1
ATOM 682 C CA . GLN A 1 87 ? -3.872 7.571 -1.194 1.00 96.31 87 GLN A CA 1
ATOM 683 C C . GLN A 1 87 ? -2.575 7.941 -0.462 1.00 96.31 87 GLN A C 1
ATOM 685 O O . GLN A 1 87 ? -1.518 7.370 -0.741 1.00 96.31 87 GLN A O 1
ATOM 690 N N . ILE A 1 88 ? -2.657 8.862 0.500 1.00 97.44 88 ILE A N 1
ATOM 691 C CA . ILE A 1 88 ? -1.519 9.272 1.329 1.00 97.44 88 ILE A CA 1
ATOM 692 C C . ILE A 1 88 ? -1.067 8.117 2.227 1.00 97.44 88 ILE A C 1
ATOM 694 O O . ILE A 1 88 ? 0.131 7.840 2.290 1.00 97.44 88 ILE A O 1
ATOM 698 N N . ILE A 1 89 ? -2.005 7.401 2.856 1.00 97.31 89 ILE A N 1
ATOM 699 C CA . ILE A 1 89 ? -1.717 6.210 3.668 1.00 97.31 89 ILE A CA 1
ATOM 700 C C . ILE A 1 89 ? -1.032 5.133 2.825 1.00 97.31 89 ILE A C 1
ATOM 702 O O . ILE A 1 89 ? -0.012 4.594 3.245 1.00 97.31 89 ILE A O 1
ATOM 706 N N . ARG A 1 90 ? -1.548 4.835 1.626 1.00 96.62 90 ARG A N 1
ATOM 707 C CA . ARG A 1 90 ? -0.975 3.814 0.730 1.00 96.62 90 ARG A CA 1
ATOM 708 C C . ARG A 1 90 ? 0.462 4.142 0.341 1.00 96.62 90 ARG A C 1
ATOM 710 O O . ARG A 1 90 ? 1.318 3.259 0.367 1.00 96.62 90 ARG A O 1
ATOM 717 N N . ASN A 1 91 ? 0.730 5.407 0.021 1.00 96.38 91 ASN A N 1
ATOM 718 C CA . ASN A 1 91 ? 2.076 5.875 -0.294 1.00 96.38 91 ASN A CA 1
ATOM 719 C C . ASN A 1 91 ? 3.010 5.785 0.924 1.00 96.38 91 ASN A C 1
ATOM 721 O O . ASN A 1 91 ? 4.117 5.264 0.809 1.00 96.38 91 ASN A O 1
ATOM 725 N N . GLU A 1 92 ? 2.562 6.232 2.101 1.00 97.69 92 GLU A N 1
ATOM 726 C CA . GLU A 1 92 ? 3.358 6.136 3.330 1.00 97.69 92 GLU A CA 1
ATOM 727 C C . GLU A 1 92 ? 3.652 4.679 3.687 1.00 97.69 92 GLU A C 1
ATOM 729 O O . GLU A 1 92 ? 4.795 4.344 3.965 1.00 97.69 92 GLU A O 1
ATOM 734 N N . ARG A 1 93 ? 2.658 3.788 3.596 1.00 97.12 93 ARG A N 1
ATOM 735 C CA . ARG A 1 93 ? 2.823 2.353 3.858 1.00 97.12 93 ARG A CA 1
ATOM 736 C C . ARG A 1 93 ? 3.825 1.711 2.903 1.00 97.12 93 ARG A C 1
ATOM 738 O O . ARG A 1 93 ? 4.642 0.905 3.339 1.00 97.12 93 ARG A O 1
ATOM 745 N N . GLN A 1 94 ? 3.810 2.093 1.625 1.00 95.44 94 GLN A N 1
ATOM 746 C CA . GLN A 1 94 ? 4.769 1.598 0.638 1.00 95.44 94 GLN A CA 1
ATOM 747 C C . GLN A 1 94 ? 6.208 2.029 0.944 1.00 95.44 94 GLN A C 1
ATOM 749 O O . GLN A 1 94 ? 7.124 1.229 0.756 1.00 95.44 94 GLN A O 1
ATOM 754 N N . VAL A 1 95 ? 6.409 3.273 1.386 1.00 96.19 95 VAL A N 1
ATOM 755 C CA . VAL A 1 95 ? 7.735 3.807 1.736 1.00 96.19 95 VAL A CA 1
ATOM 756 C C . VAL A 1 95 ? 8.213 3.240 3.070 1.00 96.19 95 VAL A C 1
ATOM 758 O O . VAL A 1 95 ? 9.342 2.766 3.168 1.00 96.19 95 VAL A O 1
ATOM 761 N N . GLU A 1 96 ? 7.351 3.269 4.083 1.00 96.50 96 GLU A N 1
ATOM 762 C CA . GLU A 1 96 ? 7.663 2.858 5.446 1.00 96.50 96 GLU A CA 1
ATOM 763 C C . GLU A 1 96 ? 8.004 1.371 5.504 1.00 96.50 96 GLU A C 1
ATOM 765 O O . GLU A 1 96 ? 9.037 1.025 6.064 1.00 96.50 96 GLU A O 1
ATOM 770 N N . LEU A 1 97 ? 7.179 0.509 4.899 1.00 95.62 97 LEU A N 1
ATOM 771 C CA . LEU A 1 97 ? 7.319 -0.954 4.923 1.00 95.62 97 LEU A CA 1
ATOM 772 C C . LEU A 1 97 ? 8.013 -1.503 3.663 1.00 95.62 97 LEU A C 1
ATOM 774 O O . LEU A 1 97 ? 7.783 -2.647 3.242 1.00 95.62 97 LEU A O 1
ATOM 778 N N . PHE A 1 98 ? 8.843 -0.683 3.013 1.00 95.06 98 PHE A N 1
ATOM 779 C CA . PHE A 1 98 ? 9.542 -1.084 1.799 1.00 95.06 98 PHE A CA 1
ATOM 780 C C . PHE A 1 98 ? 10.457 -2.288 2.060 1.00 95.06 98 PHE A C 1
ATOM 782 O O . PHE A 1 98 ? 11.285 -2.281 2.967 1.00 95.06 98 PHE A O 1
ATOM 789 N N . ASN A 1 99 ? 10.338 -3.315 1.212 1.00 92.62 99 ASN A N 1
ATOM 790 C CA . ASN A 1 99 ? 11.095 -4.567 1.315 1.00 92.62 99 ASN A CA 1
ATOM 791 C C . ASN A 1 99 ? 10.845 -5.370 2.615 1.00 92.62 99 ASN A C 1
ATOM 793 O O . ASN A 1 99 ? 11.685 -6.172 3.020 1.00 92.62 99 ASN A O 1
ATOM 797 N N . GLU A 1 100 ? 9.676 -5.190 3.241 1.00 94.12 100 GLU A N 1
ATOM 798 C CA . GLU A 1 100 ? 9.249 -5.954 4.426 1.00 94.12 100 GLU A CA 1
ATOM 799 C C . GLU A 1 100 ? 8.162 -7.010 4.120 1.00 94.12 100 GLU A C 1
ATOM 801 O O . GLU A 1 100 ? 7.683 -7.693 5.013 1.00 94.12 100 GLU A O 1
ATOM 806 N N . GLY A 1 101 ? 7.781 -7.189 2.847 1.00 92.38 101 GLY A N 1
ATOM 807 C CA . GLY A 1 101 ? 6.832 -8.230 2.408 1.00 92.38 101 GLY A CA 1
ATOM 808 C C . GLY A 1 101 ? 5.367 -7.788 2.281 1.00 92.38 101 GLY A C 1
ATOM 809 O O . GLY A 1 101 ? 4.540 -8.553 1.791 1.00 92.38 101 GLY A O 1
ATOM 810 N N . TYR A 1 102 ? 5.039 -6.541 2.625 1.00 94.69 102 TYR A N 1
ATOM 811 C CA . TYR A 1 102 ? 3.654 -6.049 2.632 1.00 94.69 102 TYR A CA 1
ATOM 812 C C . TYR A 1 102 ? 3.069 -5.752 1.250 1.00 94.69 102 TYR A C 1
ATOM 814 O O . TYR A 1 102 ? 1.904 -6.057 1.002 1.00 94.69 102 TYR A O 1
ATOM 822 N N . ARG A 1 103 ? 3.870 -5.225 0.311 1.00 94.00 103 ARG A N 1
ATOM 823 C CA . ARG A 1 103 ? 3.389 -4.768 -1.012 1.00 94.00 103 ARG A CA 1
ATOM 824 C C . ARG A 1 103 ? 2.615 -5.847 -1.781 1.00 94.00 103 ARG A C 1
ATOM 826 O O . ARG A 1 103 ? 1.629 -5.534 -2.450 1.00 94.00 103 ARG A O 1
ATOM 833 N N . TYR A 1 104 ? 3.039 -7.108 -1.656 1.00 92.62 104 TYR A N 1
ATOM 834 C CA . TYR A 1 104 ? 2.375 -8.246 -2.291 1.00 92.62 104 TYR A CA 1
ATOM 835 C C . TYR A 1 104 ? 0.924 -8.404 -1.808 1.00 92.62 104 TYR A C 1
ATOM 837 O O . TYR A 1 104 ? 0.028 -8.622 -2.624 1.00 92.62 104 TYR A O 1
ATOM 845 N N . PHE A 1 105 ? 0.684 -8.270 -0.503 1.00 94.56 105 PHE A N 1
ATOM 846 C CA . PHE A 1 105 ? -0.641 -8.420 0.103 1.00 94.56 105 PHE A CA 1
ATOM 847 C C . PHE A 1 105 ? -1.468 -7.134 0.015 1.00 94.56 105 PHE A C 1
ATOM 849 O O . PHE A 1 105 ? -2.662 -7.197 -0.274 1.00 94.56 105 PHE A O 1
ATOM 856 N N . ASP A 1 106 ? -0.835 -5.974 0.188 1.00 96.31 106 ASP A N 1
ATOM 857 C CA . ASP A 1 106 ? -1.487 -4.663 0.148 1.00 96.31 106 ASP A CA 1
ATOM 858 C C . ASP A 1 106 ? -2.158 -4.388 -1.204 1.00 96.31 106 ASP A C 1
ATOM 860 O O . ASP A 1 106 ? -3.334 -4.039 -1.278 1.00 96.31 106 ASP A O 1
ATOM 864 N N . THR A 1 107 ? -1.455 -4.640 -2.306 1.00 95.12 107 THR A N 1
ATOM 865 C CA . THR A 1 107 ? -2.012 -4.431 -3.654 1.00 95.12 107 THR A CA 1
ATOM 866 C C . THR A 1 107 ? -3.163 -5.389 -3.971 1.00 95.12 107 THR A C 1
ATOM 868 O O . THR A 1 107 ? -4.096 -5.028 -4.689 1.00 95.12 107 THR A O 1
ATOM 871 N N . ARG A 1 108 ? -3.144 -6.603 -3.404 1.00 94.94 108 ARG A N 1
ATOM 872 C CA . ARG A 1 108 ? -4.221 -7.594 -3.554 1.00 94.94 108 ARG A CA 1
ATOM 873 C C . ARG A 1 108 ? -5.462 -7.204 -2.761 1.00 94.94 108 ARG A C 1
ATOM 875 O O . ARG A 1 108 ? -6.545 -7.180 -3.337 1.00 94.94 108 ARG A O 1
ATOM 882 N N . ARG A 1 109 ? -5.316 -6.845 -1.480 1.00 95.00 109 ARG A N 1
ATOM 883 C CA . ARG A 1 109 ? -6.453 -6.441 -0.629 1.00 95.00 109 ARG A CA 1
ATOM 884 C C . ARG A 1 109 ? -7.086 -5.124 -1.082 1.00 95.00 109 ARG A C 1
ATOM 886 O O . ARG A 1 109 ? -8.294 -4.965 -0.967 1.00 95.00 109 ARG A O 1
ATOM 893 N N . TRP A 1 110 ? -6.297 -4.206 -1.641 1.00 95.06 110 TRP A N 1
ATOM 894 C CA . TRP A 1 110 ? -6.809 -2.959 -2.215 1.00 95.06 110 TRP A CA 1
ATOM 895 C C . TRP A 1 110 ? -7.407 -3.121 -3.617 1.00 95.06 110 TRP A C 1
ATOM 897 O O . TRP A 1 110 ? -7.985 -2.166 -4.134 1.00 95.06 110 TRP A O 1
ATOM 907 N N . GLY A 1 111 ? -7.255 -4.289 -4.251 1.00 93.50 111 GLY A N 1
ATOM 908 C CA . GLY A 1 111 ? -7.718 -4.529 -5.619 1.00 93.50 111 GLY A CA 1
ATOM 909 C C . GLY A 1 111 ? -6.905 -3.804 -6.698 1.00 93.50 111 GLY A C 1
ATOM 910 O O . GLY A 1 111 ? -7.363 -3.696 -7.831 1.00 93.50 111 GLY A O 1
ATOM 911 N N . THR A 1 112 ? -5.703 -3.316 -6.378 1.00 94.19 112 THR A N 1
ATOM 912 C CA . THR A 1 112 ? -4.836 -2.556 -7.299 1.00 94.19 112 THR A CA 1
ATOM 913 C C . THR A 1 112 ? -3.698 -3.385 -7.894 1.00 94.19 112 THR A C 1
ATOM 915 O O . THR A 1 112 ? -2.873 -2.861 -8.636 1.00 94.19 112 THR A O 1
ATOM 918 N N . TYR A 1 113 ? -3.659 -4.695 -7.626 1.00 93.56 113 TYR A N 1
ATOM 919 C CA . TYR A 1 113 ? -2.643 -5.616 -8.148 1.00 93.56 113 TYR A CA 1
ATOM 920 C C . TYR A 1 113 ? -2.401 -5.445 -9.655 1.00 93.56 113 TYR A C 1
ATOM 922 O O . TYR A 1 113 ? -1.270 -5.186 -10.053 1.00 93.56 113 TYR A O 1
ATOM 930 N N . LEU A 1 114 ? -3.446 -5.528 -10.487 1.00 92.75 114 LEU A N 1
ATOM 931 C CA . LEU A 1 114 ? -3.303 -5.465 -11.948 1.00 92.75 114 LEU A CA 1
ATOM 932 C C . LEU A 1 114 ? -2.918 -4.073 -12.464 1.00 92.75 11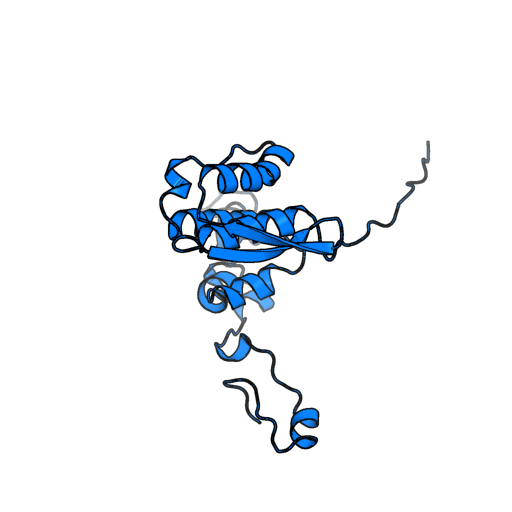4 LEU A C 1
ATOM 934 O O . LEU A 1 114 ? -2.230 -3.972 -13.474 1.00 92.75 114 LEU A O 1
ATOM 938 N N . THR A 1 115 ? -3.366 -3.011 -11.795 1.00 91.94 115 THR A N 1
ATOM 939 C CA . THR A 1 115 ? -3.178 -1.630 -12.254 1.00 91.94 115 THR A CA 1
ATOM 940 C C . THR A 1 115 ? -1.862 -1.026 -11.780 1.00 91.94 115 THR A C 1
ATOM 942 O O . THR A 1 115 ? -1.250 -0.264 -12.526 1.00 91.94 115 THR A O 1
ATOM 945 N N . GLU A 1 116 ? -1.421 -1.360 -10.567 1.00 89.75 116 GLU A N 1
ATOM 946 C CA . GLU A 1 116 ? -0.223 -0.800 -9.942 1.00 89.75 116 GLU A CA 1
ATOM 947 C C . GLU A 1 116 ? 0.983 -1.742 -10.013 1.00 89.75 116 GLU A C 1
ATOM 949 O O . GLU A 1 116 ? 2.029 -1.349 -10.520 1.00 89.75 116 GLU A O 1
ATOM 954 N N . ASP A 1 117 ? 0.864 -2.966 -9.495 1.00 86.50 117 ASP A N 1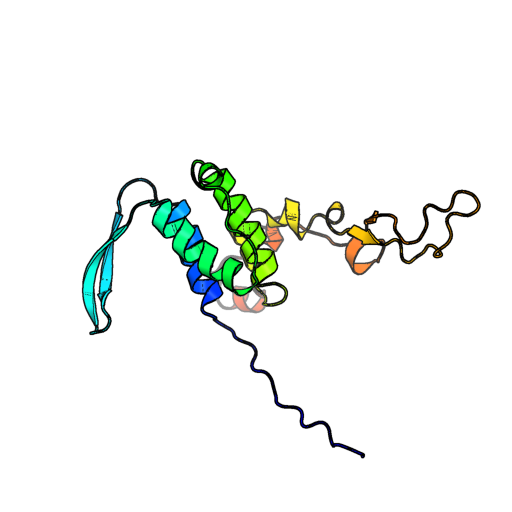
ATOM 955 C CA . ASP A 1 117 ? 2.014 -3.858 -9.278 1.00 86.50 117 ASP A CA 1
ATOM 956 C C . ASP A 1 117 ? 2.368 -4.667 -10.527 1.00 86.50 117 ASP A C 1
ATOM 958 O O . ASP A 1 117 ? 3.515 -4.719 -10.963 1.00 86.50 117 ASP A O 1
ATOM 962 N N . ALA A 1 118 ? 1.362 -5.276 -11.144 1.00 88.38 118 ALA A N 1
ATOM 963 C CA . ALA A 1 118 ? 1.533 -6.155 -12.291 1.00 88.38 118 ALA A CA 1
ATOM 964 C C . ALA A 1 118 ? 1.690 -5.412 -13.623 1.00 88.38 118 ALA A C 1
ATOM 966 O O . ALA A 1 118 ? 2.153 -6.003 -14.598 1.00 88.38 118 ALA A O 1
ATOM 967 N N . ASN A 1 119 ? 1.309 -4.136 -13.685 1.00 88.94 119 ASN A N 1
ATOM 968 C CA . ASN A 1 119 ? 1.440 -3.359 -14.905 1.00 88.94 119 ASN A CA 1
ATOM 969 C C . ASN A 1 119 ? 2.905 -2.961 -15.133 1.00 88.94 119 ASN A C 1
ATOM 971 O O . ASN A 1 119 ? 3.422 -2.029 -14.514 1.00 88.94 119 ASN A O 1
ATOM 975 N N . THR A 1 120 ? 3.565 -3.646 -16.065 1.00 85.19 120 THR A N 1
ATOM 976 C CA . THR A 1 120 ? 4.972 -3.428 -16.422 1.00 85.19 120 THR A CA 1
ATOM 977 C C . THR A 1 120 ? 5.297 -1.980 -16.795 1.00 85.19 120 THR A C 1
ATOM 979 O O . THR A 1 120 ? 6.418 -1.544 -16.545 1.00 85.19 120 THR A O 1
ATOM 982 N N . SER A 1 121 ? 4.346 -1.191 -17.317 1.00 86.44 121 SER A N 1
ATOM 983 C CA . SER A 1 121 ? 4.601 0.226 -17.630 1.00 86.44 121 SER A CA 1
ATOM 984 C C . SER A 1 121 ? 4.951 1.066 -16.399 1.00 86.44 121 SER A C 1
ATOM 986 O O . SER A 1 121 ? 5.604 2.097 -16.534 1.00 86.44 121 SER A O 1
ATOM 988 N N . ASN A 1 122 ? 4.539 0.627 -15.207 1.00 88.00 122 ASN A N 1
ATOM 989 C CA . ASN A 1 122 ? 4.828 1.309 -13.945 1.00 88.00 122 ASN A CA 1
ATOM 990 C C . ASN A 1 122 ? 6.254 1.033 -13.444 1.00 88.00 122 ASN A C 1
ATOM 992 O O . ASN A 1 122 ? 6.739 1.710 -12.541 1.00 88.00 122 ASN A O 1
ATOM 996 N N . TRP A 1 123 ? 6.934 0.039 -14.020 1.00 89.50 123 TRP A N 1
ATOM 997 C CA . TRP A 1 123 ? 8.294 -0.336 -13.657 1.00 89.50 123 TRP A CA 1
ATOM 998 C C . TRP A 1 123 ? 9.271 0.435 -14.526 1.00 89.50 123 TRP A C 1
ATOM 1000 O O . TRP A 1 123 ? 9.661 0.011 -15.617 1.00 89.50 123 TRP A O 1
ATOM 1010 N N . GLN A 1 124 ? 9.635 1.602 -14.018 1.00 91.75 124 GLN A N 1
ATOM 1011 C CA . GLN A 1 124 ? 10.519 2.533 -14.691 1.00 91.75 124 GLN A CA 1
ATOM 1012 C C . GLN A 1 124 ? 11.845 2.646 -13.948 1.00 91.75 124 GLN A C 1
ATOM 1014 O O . GLN A 1 124 ? 11.933 2.439 -12.736 1.00 91.75 124 GLN A O 1
ATOM 1019 N N . GLY A 1 125 ? 12.886 2.977 -14.694 1.00 91.69 125 GLY A N 1
ATOM 1020 C CA . GLY A 1 125 ? 14.216 3.212 -14.167 1.00 91.69 125 GLY A CA 1
ATOM 1021 C C . GLY A 1 125 ? 14.995 4.157 -15.065 1.00 91.69 125 GLY A C 1
ATOM 1022 O O . GLY A 1 125 ? 14.486 4.654 -16.068 1.00 91.69 125 GLY A O 1
ATOM 1023 N N . LEU A 1 126 ? 16.241 4.399 -14.680 1.00 91.12 126 LEU A N 1
ATOM 1024 C CA . LEU A 1 126 ? 17.194 5.123 -15.510 1.00 91.12 126 LEU A CA 1
ATOM 1025 C C . LEU A 1 126 ? 17.647 4.243 -16.680 1.00 91.12 126 LEU A C 1
ATOM 1027 O O . LEU A 1 126 ? 17.755 3.020 -16.539 1.00 91.12 126 LEU A O 1
ATOM 1031 N N . ASP A 1 127 ? 17.935 4.863 -17.820 1.00 89.88 127 ASP A N 1
ATOM 1032 C CA . ASP A 1 127 ? 18.390 4.166 -19.020 1.00 89.88 127 ASP A CA 1
ATOM 1033 C C . ASP A 1 127 ? 19.863 3.740 -18.895 1.00 89.88 127 ASP A C 1
ATOM 1035 O O . ASP A 1 127 ? 20.794 4.405 -19.350 1.00 89.88 127 ASP A O 1
ATOM 1039 N N . VAL A 1 128 ? 20.077 2.584 -18.265 1.00 86.44 128 VAL A N 1
ATOM 1040 C CA . VAL A 1 128 ? 21.401 1.965 -18.070 1.00 86.44 128 VAL A CA 1
ATOM 1041 C C . VAL A 1 128 ? 22.077 1.519 -19.372 1.00 86.44 128 VAL A C 1
ATOM 1043 O O . VAL A 1 128 ? 23.237 1.116 -19.336 1.00 86.44 128 VAL A O 1
ATOM 1046 N N . GLN A 1 129 ? 21.379 1.558 -20.513 1.00 85.56 129 GLN A N 1
ATOM 1047 C CA . GLN A 1 129 ? 21.949 1.216 -21.818 1.00 85.56 129 GLN A CA 1
ATOM 1048 C C . GLN A 1 129 ? 22.593 2.426 -22.510 1.00 85.56 129 GLN A C 1
ATOM 1050 O O . GLN A 1 129 ? 23.217 2.265 -23.562 1.00 85.56 129 GLN A O 1
ATOM 1055 N N . LYS A 1 130 ? 22.443 3.635 -21.952 1.00 84.56 130 LYS A N 1
ATOM 1056 C CA . LYS A 1 130 ? 23.018 4.868 -22.497 1.00 84.56 130 LYS A CA 1
ATOM 1057 C C . LYS A 1 130 ? 24.216 5.341 -21.693 1.00 84.56 130 LYS A C 1
ATOM 1059 O O . LYS A 1 130 ? 24.246 5.281 -20.466 1.00 84.56 130 LYS A O 1
ATOM 1064 N N . ASP A 1 131 ? 25.180 5.900 -22.417 1.00 79.44 131 ASP A N 1
ATOM 1065 C CA . ASP A 1 131 ? 26.319 6.580 -21.816 1.00 79.44 131 ASP A CA 1
ATOM 1066 C C . ASP A 1 131 ? 25.900 7.868 -21.089 1.00 79.44 131 ASP A C 1
ATOM 1068 O O . ASP A 1 131 ? 24.818 8.426 -21.286 1.00 79.44 131 ASP A O 1
ATOM 1072 N N . ARG A 1 132 ? 26.806 8.383 -20.252 1.00 72.44 132 ARG A N 1
ATOM 1073 C CA . ARG A 1 132 ? 26.623 9.625 -19.479 1.00 72.44 132 ARG A CA 1
ATOM 1074 C C . ARG A 1 132 ? 26.672 10.902 -20.343 1.00 72.44 132 ARG A C 1
ATOM 1076 O O . ARG A 1 132 ? 26.688 12.001 -19.797 1.00 72.44 132 ARG A O 1
ATOM 1083 N N . THR A 1 133 ? 26.749 10.788 -21.664 1.00 68.25 133 THR A N 1
ATOM 1084 C CA . THR A 1 133 ? 26.909 11.926 -22.574 1.00 68.25 133 THR A CA 1
ATOM 1085 C C . THR A 1 133 ? 25.622 12.198 -23.347 1.00 68.25 133 THR A C 1
ATOM 1087 O O . THR A 1 133 ? 24.961 11.281 -23.827 1.00 68.25 133 THR A O 1
ATOM 1090 N N . ASP A 1 134 ? 25.293 13.477 -23.497 1.00 65.25 134 ASP A N 1
ATOM 1091 C CA . ASP A 1 134 ? 24.186 14.005 -24.302 1.00 65.25 134 ASP A CA 1
ATOM 1092 C C . ASP A 1 134 ? 24.619 14.326 -25.748 1.00 65.25 134 ASP A C 1
ATOM 1094 O O . ASP A 1 134 ? 24.023 15.140 -26.456 1.00 65.25 134 ASP A O 1
ATOM 1098 N N . VAL A 1 135 ? 25.691 13.680 -26.215 1.00 68.75 135 VAL A N 1
ATOM 1099 C CA . VAL A 1 135 ? 26.289 13.950 -27.524 1.00 68.75 135 VAL A CA 1
ATOM 1100 C C . VAL A 1 135 ? 25.533 13.184 -28.615 1.00 68.75 135 VAL A C 1
ATOM 1102 O O . VAL A 1 135 ? 25.190 12.015 -28.451 1.00 68.75 135 VAL A O 1
ATOM 1105 N N . ALA A 1 136 ? 25.301 13.844 -29.756 1.00 72.25 136 ALA A N 1
ATOM 1106 C CA . ALA A 1 136 ? 24.711 13.266 -30.971 1.00 72.25 136 ALA A CA 1
ATOM 1107 C C . ALA A 1 136 ? 23.286 12.686 -30.815 1.00 72.25 136 ALA A C 1
ATOM 1109 O O . ALA A 1 136 ? 22.947 11.682 -31.439 1.00 72.25 136 ALA A O 1
ATOM 1110 N N . GLY A 1 137 ? 22.429 13.327 -30.013 1.00 73.06 137 GLY A N 1
ATOM 1111 C CA . GLY A 1 137 ? 21.027 12.911 -29.861 1.00 73.06 137 GLY A CA 1
ATOM 1112 C C . GLY A 1 137 ? 20.832 11.705 -28.938 1.00 73.06 137 GLY A C 1
ATOM 1113 O O . GLY A 1 137 ? 19.756 11.110 -28.926 1.00 73.06 137 GLY A O 1
ATOM 1114 N N . ASN A 1 138 ? 21.854 11.346 -28.157 1.00 75.31 138 ASN A N 1
ATOM 1115 C CA . ASN A 1 138 ? 21.707 10.428 -27.039 1.00 75.31 138 ASN A CA 1
ATOM 1116 C C . ASN A 1 138 ? 20.988 11.152 -25.878 1.00 75.31 138 ASN A C 1
ATOM 1118 O O . ASN A 1 138 ? 21.539 12.121 -25.362 1.00 75.31 138 ASN A O 1
ATOM 1122 N N . PRO A 1 139 ? 19.794 10.711 -25.437 1.00 74.94 139 PRO A N 1
ATOM 1123 C CA . PRO A 1 139 ? 19.116 11.305 -24.280 1.00 74.94 139 PRO A CA 1
ATOM 1124 C C . PRO A 1 139 ? 19.866 11.075 -22.951 1.00 74.94 139 PRO A C 1
ATOM 1126 O O . PRO A 1 139 ? 19.561 11.729 -21.955 1.00 74.94 139 PRO A O 1
ATOM 1129 N N . GLY A 1 140 ? 20.869 10.188 -22.943 1.00 83.06 140 GLY A N 1
ATOM 1130 C CA . GLY A 1 140 ? 21.755 9.925 -21.814 1.00 83.06 140 GLY A CA 1
ATOM 1131 C C . GLY A 1 140 ? 21.132 9.042 -20.729 1.00 83.06 140 GLY A C 1
ATOM 1132 O O . GLY A 1 140 ? 19.926 8.808 -20.693 1.00 83.06 140 GLY A O 1
ATOM 1133 N N . PHE A 1 141 ? 21.979 8.574 -19.810 1.00 86.25 141 PHE A N 1
ATOM 1134 C CA . PHE A 1 141 ? 21.607 7.715 -18.673 1.00 86.25 141 PHE A CA 1
ATOM 1135 C C . PHE A 1 141 ? 20.424 8.228 -17.824 1.00 86.25 141 PHE A C 1
ATOM 1137 O O . PHE A 1 141 ? 19.679 7.445 -17.245 1.00 86.25 141 PHE A O 1
ATOM 1144 N N . TRP A 1 142 ? 20.240 9.546 -17.731 1.00 87.12 142 TRP A N 1
ATOM 1145 C CA . TRP A 1 142 ? 19.241 10.181 -16.860 1.00 87.12 142 TRP A CA 1
ATOM 1146 C C . TRP A 1 142 ? 17.802 10.063 -17.365 1.00 87.12 142 TRP A C 1
ATOM 1148 O O . TRP A 1 142 ? 16.874 10.489 -16.677 1.00 87.12 142 TRP A O 1
ATOM 1158 N N . ASN A 1 143 ? 17.614 9.529 -18.569 1.00 88.31 143 ASN A N 1
ATOM 1159 C CA . ASN A 1 143 ? 16.293 9.348 -19.132 1.00 88.31 143 ASN A CA 1
ATOM 1160 C C . ASN A 1 143 ? 15.518 8.258 -18.378 1.00 88.31 143 ASN A C 1
ATOM 1162 O O . ASN A 1 143 ? 16.065 7.200 -18.064 1.00 88.31 143 ASN A O 1
ATOM 1166 N N . ILE A 1 144 ? 14.235 8.514 -18.118 1.00 90.50 144 ILE A N 1
ATOM 1167 C CA . ILE A 1 144 ? 13.342 7.538 -17.494 1.00 90.50 144 ILE A CA 1
ATOM 1168 C C . ILE A 1 144 ? 12.778 6.642 -18.594 1.00 90.50 144 ILE A C 1
ATOM 1170 O O . ILE A 1 144 ? 12.084 7.111 -19.497 1.00 90.50 144 ILE A O 1
ATOM 1174 N N . VAL A 1 145 ? 13.058 5.346 -18.504 1.00 91.62 145 VAL A N 1
ATOM 1175 C CA . VAL A 1 145 ? 12.595 4.328 -19.453 1.00 91.62 145 VAL A CA 1
ATOM 1176 C C . VAL A 1 145 ? 11.901 3.185 -18.723 1.00 91.62 145 VAL A C 1
ATOM 1178 O O . VAL A 1 145 ? 12.148 2.931 -17.541 1.00 91.62 145 VAL A O 1
ATOM 1181 N N . THR A 1 146 ? 11.014 2.480 -19.423 1.00 90.94 146 THR A N 1
ATOM 1182 C CA . THR A 1 146 ? 10.495 1.197 -18.940 1.00 90.94 146 THR A CA 1
ATOM 1183 C C . THR A 1 146 ? 11.617 0.165 -18.940 1.00 90.94 146 THR A C 1
ATOM 1185 O O . THR A 1 146 ? 12.465 0.142 -19.833 1.00 90.94 146 THR A O 1
ATOM 1188 N N . ILE A 1 147 ? 11.652 -0.684 -17.916 1.00 89.25 147 ILE A N 1
ATOM 1189 C CA . ILE A 1 147 ? 12.753 -1.637 -17.764 1.00 89.25 147 ILE A CA 1
ATOM 1190 C C . ILE A 1 147 ? 12.607 -2.772 -18.789 1.00 89.25 147 ILE A C 1
ATOM 1192 O O . ILE A 1 147 ? 11.754 -3.647 -18.645 1.00 89.25 147 ILE A O 1
ATOM 1196 N N . ASP A 1 148 ? 13.486 -2.796 -19.793 1.00 85.31 148 ASP A N 1
ATOM 1197 C CA . ASP A 1 148 ? 13.526 -3.823 -20.848 1.00 85.31 148 ASP A CA 1
ATOM 1198 C C . ASP A 1 148 ? 14.389 -5.037 -20.455 1.00 85.31 148 ASP A C 1
ATOM 1200 O O . ASP A 1 148 ? 15.307 -5.460 -21.156 1.00 85.31 148 ASP A O 1
ATOM 1204 N N . GLN A 1 149 ? 14.132 -5.594 -19.273 1.00 86.25 149 GLN A N 1
ATOM 1205 C CA . GLN A 1 149 ? 14.681 -6.892 -18.878 1.00 86.25 149 GLN A CA 1
ATOM 1206 C C . GLN A 1 149 ? 13.612 -7.958 -19.063 1.00 86.25 149 GLN A C 1
ATOM 1208 O O . GLN A 1 149 ? 12.462 -7.741 -18.689 1.00 86.25 149 GLN A O 1
ATOM 1213 N N . GLN A 1 150 ? 13.998 -9.133 -19.565 1.00 87.12 150 GLN A N 1
ATOM 1214 C CA . GLN A 1 150 ? 13.068 -10.226 -19.865 1.00 87.12 150 GLN A CA 1
ATOM 1215 C C . GLN A 1 150 ? 12.131 -10.550 -18.687 1.00 87.12 150 GLN A C 1
ATOM 1217 O O . GLN A 1 150 ? 10.917 -10.595 -18.854 1.00 87.12 150 GLN A O 1
ATOM 1222 N N . ASN A 1 151 ? 12.683 -10.659 -17.474 1.00 84.81 151 ASN A N 1
ATOM 1223 C CA . ASN A 1 151 ? 11.927 -10.961 -16.251 1.00 84.81 151 ASN A CA 1
ATOM 1224 C C . ASN A 1 151 ? 10.896 -9.891 -15.859 1.00 84.81 151 ASN A C 1
ATOM 122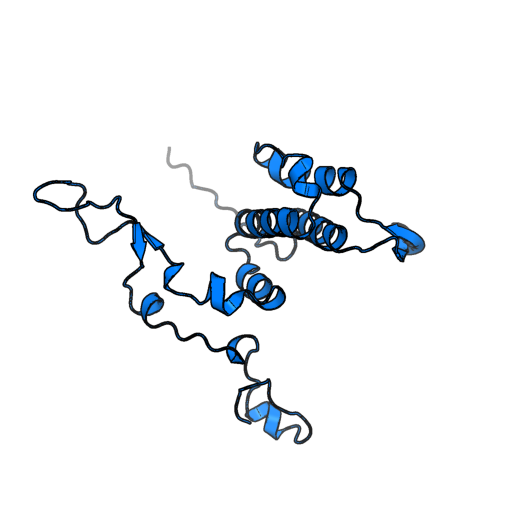6 O O . ASN A 1 151 ? 10.039 -10.160 -15.022 1.00 84.81 151 ASN A O 1
ATOM 1230 N N . ILE A 1 152 ? 11.007 -8.676 -16.397 1.00 85.62 152 ILE A N 1
ATOM 1231 C CA . ILE A 1 152 ? 10.111 -7.552 -16.117 1.00 85.62 152 ILE A CA 1
ATOM 1232 C C . ILE A 1 152 ? 9.132 -7.362 -17.271 1.00 85.62 152 ILE A C 1
ATOM 1234 O O . ILE A 1 152 ? 7.928 -7.267 -17.030 1.00 85.62 152 ILE A O 1
ATOM 1238 N N . ARG A 1 153 ? 9.649 -7.348 -18.502 1.00 86.56 153 ARG A N 1
ATOM 1239 C CA . ARG A 1 153 ? 8.880 -7.177 -19.733 1.00 86.56 153 ARG A CA 1
ATOM 1240 C C . ARG A 1 153 ? 7.867 -8.294 -19.940 1.00 86.56 153 ARG A C 1
ATOM 1242 O O . ARG A 1 153 ? 6.708 -8.009 -20.218 1.00 86.56 153 ARG A O 1
ATOM 1249 N N . ASP A 1 154 ? 8.290 -9.541 -19.759 1.00 87.94 154 ASP A N 1
ATOM 1250 C CA . ASP A 1 154 ? 7.491 -10.716 -20.113 1.00 87.94 154 ASP A CA 1
ATOM 1251 C C . ASP A 1 154 ? 6.608 -11.188 -18.937 1.00 87.94 154 ASP A C 1
ATOM 1253 O O . ASP A 1 154 ? 6.118 -12.319 -18.921 1.00 87.94 154 ASP A O 1
ATOM 1257 N N . ARG A 1 155 ? 6.399 -10.337 -17.920 1.00 86.31 155 ARG A N 1
ATOM 1258 C CA . ARG A 1 155 ? 5.517 -10.663 -16.795 1.00 86.31 155 ARG A CA 1
ATOM 1259 C C . ARG A 1 155 ? 4.081 -10.811 -17.269 1.00 86.31 155 ARG A C 1
ATOM 1261 O O . ARG A 1 155 ? 3.498 -9.905 -17.856 1.00 86.31 155 ARG A O 1
ATOM 1268 N N . VAL A 1 156 ? 3.496 -11.953 -16.932 1.00 87.56 156 VAL A N 1
ATOM 1269 C CA . VAL A 1 156 ? 2.079 -12.229 -17.143 1.00 87.56 156 VAL A CA 1
ATOM 1270 C C . VAL A 1 156 ? 1.369 -12.087 -15.810 1.00 87.56 156 VAL A C 1
ATOM 1272 O O . VAL A 1 156 ? 1.694 -12.784 -14.851 1.00 87.56 156 VAL A O 1
ATOM 1275 N N . ALA A 1 157 ? 0.382 -11.202 -15.768 1.00 90.19 157 ALA A N 1
ATOM 1276 C CA . ALA A 1 157 ? -0.485 -11.025 -14.622 1.00 90.19 157 ALA A CA 1
ATOM 1277 C C . ALA A 1 157 ? -1.934 -11.223 -15.045 1.00 90.19 157 ALA A C 1
ATOM 1279 O O . ALA A 1 157 ? -2.437 -10.551 -15.944 1.00 90.19 157 ALA A O 1
ATOM 1280 N N . LEU A 1 158 ? -2.600 -12.171 -14.395 1.00 92.31 158 LEU A N 1
ATOM 1281 C CA . LEU A 1 158 ? -3.990 -12.514 -14.664 1.00 92.31 158 LEU A CA 1
ATOM 1282 C C . LEU A 1 158 ? -4.816 -12.321 -13.391 1.00 92.31 158 LEU A C 1
ATOM 1284 O O . LEU A 1 158 ? -4.291 -12.557 -12.302 1.00 92.31 158 LEU A O 1
ATOM 1288 N N . PRO A 1 159 ? -6.116 -11.989 -13.492 1.00 92.25 159 PRO A N 1
ATOM 1289 C CA . PRO A 1 159 ? -6.986 -11.846 -12.322 1.00 92.25 159 PRO A CA 1
ATOM 1290 C C . PRO A 1 159 ? -6.964 -13.056 -11.372 1.00 92.25 159 PRO A C 1
ATOM 1292 O O . PRO A 1 159 ? -6.978 -12.885 -10.158 1.00 92.25 159 PRO A O 1
ATOM 1295 N N . LYS A 1 160 ? -6.830 -14.281 -11.903 1.00 92.75 160 LYS A N 1
ATOM 1296 C CA . LYS A 1 160 ? -6.715 -15.508 -11.092 1.00 92.75 160 LYS A CA 1
ATOM 1297 C C . LYS A 1 160 ? -5.498 -15.537 -10.158 1.00 92.75 160 LYS A C 1
ATOM 1299 O O . LYS A 1 160 ? -5.543 -16.187 -9.124 1.00 92.75 160 LYS A O 1
ATOM 1304 N N . MET A 1 161 ? -4.429 -14.799 -10.482 1.00 93.50 161 MET A N 1
ATOM 1305 C CA . MET A 1 161 ? -3.180 -14.734 -9.703 1.00 93.50 161 MET A CA 1
ATOM 1306 C C . MET A 1 161 ? -3.280 -13.851 -8.444 1.00 93.50 161 MET A C 1
ATOM 1308 O O . MET A 1 161 ? -2.295 -13.693 -7.714 1.00 93.50 161 MET A O 1
ATOM 1312 N N . VAL A 1 162 ? -4.461 -13.281 -8.169 1.00 93.94 162 VAL A N 1
ATOM 1313 C CA . VAL A 1 162 ? -4.778 -12.689 -6.860 1.00 93.94 162 VAL A CA 1
ATOM 1314 C C . VAL A 1 162 ? -4.745 -13.767 -5.773 1.00 93.94 162 VAL A C 1
ATOM 1316 O O . VAL A 1 162 ? -4.221 -13.511 -4.690 1.00 93.94 162 VAL A O 1
ATOM 1319 N N . PHE A 1 163 ? -5.211 -14.980 -6.089 1.00 93.56 163 PHE A N 1
ATOM 1320 C CA . PHE A 1 163 ? -5.151 -16.143 -5.208 1.00 93.56 163 PHE A CA 1
ATOM 1321 C C . PHE A 1 163 ? -4.149 -17.169 -5.736 1.00 93.56 163 PHE A C 1
ATOM 1323 O O . PHE A 1 163 ? -4.075 -17.434 -6.936 1.00 93.56 163 PHE A O 1
ATOM 1330 N N . MET A 1 164 ? -3.381 -17.772 -4.832 1.00 93.06 164 MET A N 1
ATOM 1331 C CA . MET A 1 164 ? -2.484 -18.872 -5.187 1.00 93.06 164 MET A CA 1
ATOM 1332 C C . MET A 1 164 ? -3.298 -20.133 -5.502 1.00 93.06 164 MET A C 1
ATOM 1334 O O . MET A 1 164 ? -4.273 -20.395 -4.799 1.00 93.06 164 MET A O 1
ATOM 1338 N N . PRO A 1 165 ? -2.924 -20.938 -6.509 1.00 95.38 165 PRO A N 1
ATOM 1339 C CA . PRO A 1 165 ? -3.598 -22.204 -6.760 1.00 95.38 165 PRO A CA 1
ATOM 1340 C C . PRO A 1 165 ? -3.393 -23.163 -5.585 1.00 95.38 165 PRO A C 1
ATOM 1342 O O . PRO A 1 165 ? -2.300 -23.259 -5.021 1.00 95.38 165 PRO A O 1
ATOM 1345 N N . ILE A 1 166 ? -4.439 -23.906 -5.244 1.00 95.00 166 ILE A N 1
ATOM 1346 C CA . ILE A 1 166 ? -4.353 -25.030 -4.317 1.00 95.00 166 ILE A CA 1
ATOM 1347 C C . ILE A 1 166 ? -3.719 -26.203 -5.067 1.00 95.00 166 ILE A C 1
ATOM 1349 O O . ILE A 1 166 ? -4.049 -26.462 -6.226 1.00 95.00 166 ILE A O 1
ATOM 1353 N N . SER A 1 167 ? -2.794 -26.912 -4.417 1.00 93.94 167 SER A N 1
ATOM 1354 C CA . SER A 1 167 ? -2.139 -28.085 -5.002 1.00 93.94 167 SER A CA 1
ATOM 1355 C C . SER A 1 167 ? -3.167 -29.148 -5.399 1.00 93.94 167 SER A C 1
ATOM 1357 O O . SER A 1 167 ? -3.995 -29.550 -4.581 1.00 93.94 167 SER A O 1
ATOM 1359 N N . HIS A 1 168 ? -3.064 -29.666 -6.628 1.00 92.38 168 HIS A N 1
ATOM 1360 C CA . HIS A 1 168 ? -3.960 -30.706 -7.147 1.00 92.38 168 HIS A CA 1
ATOM 1361 C C . HIS A 1 168 ? -4.010 -31.942 -6.232 1.00 92.38 168 HIS A C 1
ATOM 1363 O O . HIS A 1 168 ? -5.070 -32.510 -5.984 1.00 92.38 168 HIS A O 1
ATOM 1369 N N . SER A 1 169 ? -2.871 -32.313 -5.636 1.00 94.56 169 SER A N 1
ATOM 1370 C CA . SER A 1 169 ? -2.804 -33.432 -4.687 1.00 94.56 169 SER A CA 1
ATOM 1371 C C . SER A 1 169 ? -3.651 -33.227 -3.423 1.00 94.56 169 SER A C 1
ATOM 1373 O O . SER A 1 169 ? -4.149 -34.205 -2.872 1.00 94.56 169 SER A O 1
ATOM 1375 N N . GLU A 1 170 ? -3.867 -31.984 -2.984 1.00 93.94 170 GLU A N 1
ATOM 1376 C CA . GLU A 1 170 ? -4.745 -31.677 -1.848 1.00 93.94 170 GLU A CA 1
ATOM 1377 C C . GLU A 1 170 ? -6.224 -31.718 -2.257 1.00 93.94 170 GLU A C 1
ATOM 1379 O O . GLU A 1 170 ? -7.062 -32.220 -1.508 1.00 93.94 170 GLU A O 1
ATOM 1384 N N . LEU A 1 171 ? -6.548 -31.289 -3.481 1.00 93.81 171 LEU A N 1
ATOM 1385 C CA . LEU A 1 171 ? -7.910 -31.349 -4.033 1.00 93.81 171 LEU A CA 1
ATOM 1386 C C . LEU A 1 171 ? -8.403 -32.782 -4.276 1.00 93.81 171 LEU A C 1
ATOM 1388 O O . LEU A 1 171 ? -9.607 -33.039 -4.219 1.00 93.81 171 LEU A O 1
ATOM 1392 N N . LEU A 1 172 ? -7.489 -33.723 -4.530 1.00 93.81 172 LEU A N 1
ATOM 1393 C CA . LEU A 1 172 ? -7.813 -35.148 -4.644 1.00 93.81 172 LEU A CA 1
ATOM 1394 C C . LEU A 1 172 ? -8.118 -35.794 -3.285 1.00 93.81 172 LEU A C 1
ATOM 1396 O O . LEU A 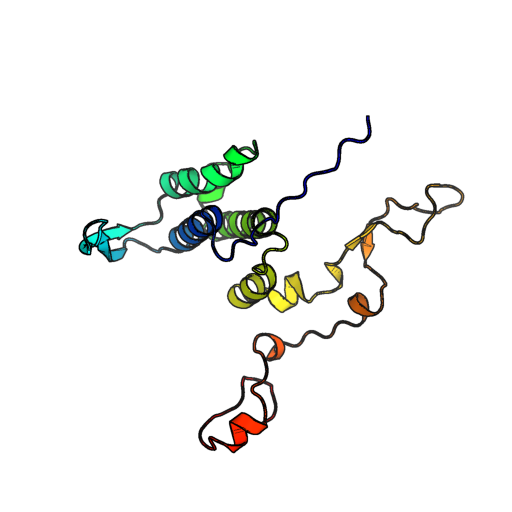1 172 ? -8.944 -36.703 -3.215 1.00 93.81 172 LEU A O 1
ATOM 1400 N N . LYS A 1 173 ? -7.475 -35.332 -2.204 1.00 96.00 173 LYS A N 1
ATOM 1401 C CA . LYS A 1 173 ? -7.704 -35.858 -0.846 1.00 96.00 173 LYS A CA 1
ATOM 1402 C C . LYS A 1 173 ? -9.083 -35.491 -0.310 1.00 96.00 173 LYS A C 1
ATOM 1404 O O . LYS A 1 173 ? -9.670 -36.268 0.438 1.00 96.00 173 LYS A O 1
ATOM 1409 N N . VAL A 1 174 ? -9.590 -34.316 -0.681 1.00 94.25 174 VAL A N 1
ATOM 1410 C CA . VAL A 1 174 ? -10.886 -33.806 -0.228 1.00 94.25 174 VAL A CA 1
ATOM 1411 C C . VAL A 1 174 ? -11.755 -33.499 -1.449 1.00 94.25 174 VAL A C 1
ATOM 1413 O O . VAL A 1 174 ? -11.750 -32.371 -1.937 1.00 94.25 174 VAL A O 1
ATOM 1416 N N . PRO A 1 175 ? -12.542 -34.472 -1.951 1.00 90.69 175 PRO A N 1
ATOM 1417 C CA . PRO A 1 175 ? -13.369 -34.279 -3.142 1.00 90.69 175 PRO A CA 1
ATOM 1418 C C . PRO A 1 175 ? -14.361 -33.112 -3.034 1.00 90.69 175 PRO A C 1
ATOM 1420 O O . PRO A 1 175 ? -14.677 -32.488 -4.046 1.00 90.69 175 PRO A O 1
ATOM 1423 N N . SER A 1 176 ? -14.807 -32.779 -1.819 1.00 94.00 176 SER A N 1
ATOM 1424 C CA . SER A 1 176 ? -15.700 -31.647 -1.547 1.00 94.00 176 SER A CA 1
ATOM 1425 C C . SER A 1 176 ? -15.020 -30.275 -1.597 1.00 94.00 176 SER A C 1
ATOM 1427 O O . SER A 1 176 ? -15.720 -29.269 -1.576 1.00 94.00 176 SER A O 1
ATOM 1429 N N . MET A 1 177 ? -13.685 -30.213 -1.618 1.00 92.56 177 MET A N 1
ATOM 1430 C CA . MET A 1 177 ? -12.940 -28.961 -1.732 1.00 92.56 177 MET A CA 1
ATOM 1431 C C . MET A 1 177 ? -12.888 -28.529 -3.197 1.00 92.56 177 MET A C 1
ATOM 1433 O O . MET A 1 177 ? -12.618 -29.347 -4.079 1.00 92.56 177 MET A O 1
ATOM 1437 N N . ASP A 1 178 ? -13.152 -27.248 -3.439 1.00 93.25 178 ASP A N 1
ATOM 1438 C CA . ASP A 1 178 ? -13.048 -26.636 -4.760 1.00 93.25 178 ASP A CA 1
ATOM 1439 C C . ASP A 1 178 ? -11.758 -25.814 -4.885 1.00 93.25 178 ASP A C 1
ATOM 1441 O O . ASP A 1 178 ? -11.098 -25.499 -3.891 1.00 93.25 178 ASP A O 1
ATOM 1445 N N . GLN A 1 179 ? -11.378 -25.503 -6.118 1.00 95.44 179 GLN A N 1
ATOM 1446 C CA . GLN A 1 179 ? -10.189 -24.721 -6.430 1.00 95.44 179 GLN A CA 1
ATOM 1447 C C . GLN A 1 179 ? -10.454 -23.208 -6.283 1.00 95.44 179 GLN A C 1
ATOM 1449 O O . GLN A 1 179 ? -11.587 -22.733 -6.364 1.00 95.44 179 GLN A O 1
ATOM 1454 N N . ASN A 1 180 ? -9.389 -22.424 -6.089 1.00 95.81 180 ASN A N 1
ATOM 1455 C CA . ASN A 1 180 ? -9.467 -20.966 -6.122 1.00 95.81 180 ASN A CA 1
ATOM 1456 C C . ASN A 1 180 ? -9.926 -20.435 -7.499 1.00 95.81 180 ASN A C 1
ATOM 1458 O O . ASN A 1 180 ? -9.589 -21.017 -8.533 1.00 95.81 180 ASN A O 1
ATOM 1462 N N . PRO A 1 181 ? -10.637 -19.290 -7.551 1.00 94.81 181 PRO A N 1
ATOM 1463 C CA . PRO A 1 181 ? -11.240 -18.789 -8.784 1.00 94.81 181 PRO A CA 1
ATOM 1464 C C . PRO A 1 181 ? -10.258 -18.635 -9.956 1.00 94.81 181 PRO A C 1
ATOM 1466 O O . PRO A 1 181 ? -9.203 -18.011 -9.833 1.00 94.81 181 PRO A O 1
ATOM 1469 N N . GLY A 1 182 ? -10.646 -19.161 -11.121 1.00 93.88 182 GLY A N 1
ATOM 1470 C CA . GLY A 1 182 ? -9.893 -19.064 -12.376 1.00 93.88 182 GLY A CA 1
ATOM 1471 C C . GLY A 1 182 ? -8.739 -20.062 -12.528 1.00 93.88 182 GLY A C 1
ATOM 1472 O O . GLY A 1 182 ? -8.077 -20.064 -13.569 1.00 93.88 182 GLY A O 1
ATOM 1473 N N . TRP A 1 183 ? -8.489 -20.897 -11.523 1.00 94.38 183 TRP A N 1
ATOM 1474 C CA . TRP A 1 183 ? -7.574 -22.029 -11.619 1.00 94.38 183 TRP A CA 1
ATOM 1475 C C . TRP A 1 183 ? -8.348 -23.308 -11.926 1.00 94.38 183 TRP A C 1
ATOM 1477 O O . TRP A 1 183 ? -9.455 -23.504 -11.430 1.00 94.38 183 TRP A O 1
ATOM 1487 N N . ASP A 1 184 ? -7.748 -24.173 -12.738 1.00 90.25 184 ASP A N 1
ATOM 1488 C CA . ASP A 1 184 ? -8.335 -25.468 -13.058 1.00 90.25 184 ASP A CA 1
ATOM 1489 C C . ASP A 1 184 ? -8.163 -26.429 -11.878 1.00 90.25 184 ASP A C 1
ATOM 1491 O O . ASP A 1 184 ? -7.174 -26.361 -11.133 1.00 90.25 184 ASP A O 1
ATOM 1495 N N . ARG A 1 185 ? -9.158 -27.300 -11.700 1.00 85.06 185 ARG A N 1
ATOM 1496 C CA . ARG A 1 185 ? -9.138 -28.330 -10.666 1.00 85.06 185 ARG A CA 1
ATOM 1497 C C . ARG A 1 185 ? -8.187 -29.460 -11.023 1.00 85.06 185 ARG A C 1
ATOM 1499 O O . ARG A 1 185 ? -8.273 -29.995 -12.147 1.00 85.06 185 ARG A O 1
#

pLDDT: mean 90.71, std 7.69, range [49.44, 97.94]